Protein AF-A0A6C1QNK9-F1 (afdb_monomer_lite)

Secondary structure (DSSP, 8-state):
-----TTSS-EEEEEEEEEEEEEEETTEEEEEEEEEEEEEEEEESS-TT--EEEEPPEEEEEEEEEESSS---STT------SS---SEEEEEEEEEEEPPP---HHHHHHHHHTT--EEPPPTTTTS-EEEEEEEEEE--S-TTS--SEEEEEEEEEEEEPPEEGGGS-HHHHHH--HHHHS-S-----EEE--EEEEEEEEEEEEEE-TTS-EEEEE--EEEEEEPPPEETTTEE-TT--EEEEEEEEEEEEE-TT-TTTEEEEEEEEEEEEEESS--EEEEEEEEEEEEE-----

Structure (mmCIF, N/CA/C/O backbone):
data_AF-A0A6C1QNK9-F1
#
_entry.id   AF-A0A6C1QNK9-F1
#
loop_
_atom_site.group_PDB
_atom_site.id
_atom_site.type_symbol
_atom_site.label_atom_id
_atom_site.label_alt_id
_atom_site.label_comp_id
_atom_site.label_asym_id
_atom_site.label_entity_id
_atom_site.label_seq_id
_atom_site.pdbx_PDB_ins_code
_atom_site.Cartn_x
_atom_site.Cartn_y
_atom_site.Cartn_z
_atom_site.occupancy
_atom_site.B_iso_or_equiv
_atom_site.auth_seq_id
_atom_site.auth_comp_id
_atom_site.auth_asym_id
_atom_site.auth_atom_id
_atom_site.pdbx_PDB_model_num
ATOM 1 N N . ALA A 1 1 ? -3.794 22.437 7.181 1.00 40.53 1 ALA A N 1
ATOM 2 C CA . ALA A 1 1 ? -3.456 22.399 8.619 1.00 40.53 1 ALA A CA 1
ATOM 3 C C . ALA A 1 1 ? -3.264 20.937 8.993 1.00 40.53 1 ALA A C 1
ATOM 5 O O . ALA A 1 1 ? -4.068 20.135 8.534 1.00 40.53 1 ALA A O 1
ATOM 6 N N . ALA A 1 2 ? -2.197 20.581 9.716 1.00 41.84 2 ALA A N 1
ATOM 7 C CA . ALA A 1 2 ? -2.002 19.204 10.176 1.00 41.84 2 ALA A CA 1
ATOM 8 C C . ALA A 1 2 ? -3.175 18.795 11.080 1.00 41.84 2 ALA A C 1
ATOM 10 O O . ALA A 1 2 ? -3.663 19.620 11.854 1.00 41.84 2 ALA A O 1
ATOM 11 N N . ILE A 1 3 ? -3.653 17.562 10.935 1.00 48.12 3 ILE A N 1
ATOM 12 C CA . ILE A 1 3 ? -4.788 17.040 11.701 1.00 48.12 3 ILE A CA 1
ATOM 13 C C . ILE A 1 3 ? -4.234 16.530 13.033 1.00 48.12 3 ILE A C 1
ATOM 15 O O . ILE A 1 3 ? -3.448 15.586 13.009 1.00 48.12 3 ILE A O 1
ATOM 19 N N . PRO A 1 4 ? -4.570 17.139 14.180 1.00 47.31 4 PRO A N 1
ATOM 20 C CA . PRO A 1 4 ? -4.205 16.563 15.465 1.00 47.31 4 PRO A CA 1
ATOM 21 C C . PRO A 1 4 ? -4.959 15.240 15.639 1.00 47.31 4 PRO A C 1
ATOM 23 O O . PRO A 1 4 ? -6.160 15.171 15.369 1.00 47.31 4 PRO A O 1
ATOM 26 N N . ASP A 1 5 ? -4.259 14.184 16.050 1.00 53.62 5 ASP A N 1
ATOM 27 C CA . ASP A 1 5 ? -4.919 12.940 16.441 1.00 53.62 5 ASP A CA 1
ATOM 28 C C . ASP A 1 5 ? -5.741 13.130 17.734 1.00 53.62 5 ASP A C 1
ATOM 30 O O . ASP A 1 5 ? -5.680 14.173 18.393 1.00 53.62 5 ASP A O 1
ATOM 34 N N . SER A 1 6 ? -6.520 12.115 18.127 1.00 48.28 6 SER A N 1
ATOM 35 C CA . SER A 1 6 ? -7.307 12.130 19.375 1.00 48.28 6 SER A CA 1
ATOM 36 C C . SER A 1 6 ? -6.452 12.275 20.646 1.00 48.28 6 SER A C 1
ATOM 38 O O . SER A 1 6 ? -6.996 12.449 21.736 1.00 48.28 6 SER A O 1
ATOM 40 N N . LEU A 1 7 ? -5.124 12.231 20.505 1.00 51.28 7 LEU A N 1
ATOM 41 C CA . LEU A 1 7 ? -4.114 12.316 21.554 1.00 51.28 7 LEU A CA 1
ATOM 42 C C . LEU A 1 7 ? -3.344 13.651 21.514 1.00 51.28 7 LEU A C 1
ATOM 44 O O . LEU A 1 7 ? -2.432 13.855 22.314 1.00 51.28 7 LEU A O 1
ATOM 48 N N . GLY A 1 8 ? -3.729 14.579 20.629 1.00 52.97 8 GLY A N 1
ATOM 49 C CA . GLY A 1 8 ? -3.216 15.946 20.580 1.00 52.97 8 GLY A CA 1
ATOM 50 C C . GLY A 1 8 ? -1.880 16.125 19.853 1.00 52.97 8 GLY A C 1
ATOM 51 O O . GLY A 1 8 ? -1.207 17.127 20.100 1.00 52.97 8 GLY A O 1
ATOM 52 N N . GLY A 1 9 ? -1.472 15.206 18.967 1.00 66.06 9 GLY A N 1
ATOM 53 C CA . GLY A 1 9 ? -0.177 15.293 18.281 1.00 66.06 9 GLY A CA 1
ATOM 54 C C . GLY A 1 9 ? -0.091 14.656 16.890 1.00 66.06 9 GLY A C 1
ATOM 55 O O . GLY A 1 9 ? -1.074 14.179 16.327 1.00 66.06 9 GLY A O 1
ATOM 56 N N . THR A 1 10 ? 1.118 14.689 16.320 1.00 74.25 10 THR A N 1
ATOM 57 C CA . THR A 1 10 ? 1.516 13.952 15.112 1.00 74.25 10 THR A CA 1
ATOM 58 C C . THR A 1 10 ? 2.451 12.803 15.483 1.00 74.25 10 THR A C 1
ATOM 60 O O . THR A 1 10 ? 3.269 12.917 16.403 1.00 74.25 10 THR A O 1
ATOM 63 N N . LEU A 1 11 ? 2.339 11.688 14.758 1.00 77.81 11 LEU A N 1
ATOM 64 C CA . LEU A 1 11 ? 3.247 10.550 14.876 1.00 77.81 11 LEU A CA 1
ATOM 65 C C . LEU A 1 11 ? 4.343 10.675 13.823 1.00 77.81 11 LEU A C 1
ATOM 67 O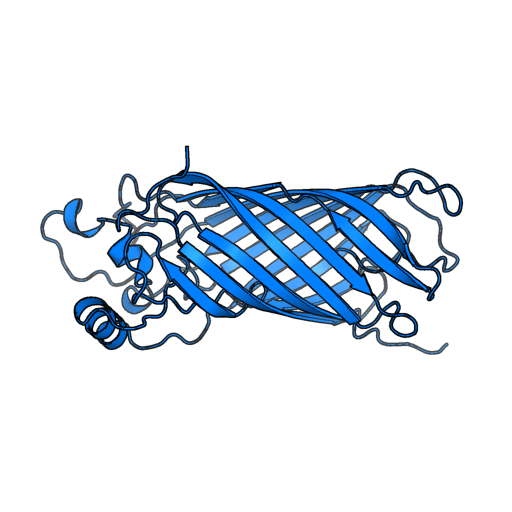 O . LEU A 1 11 ? 4.044 10.843 12.644 1.00 77.81 11 LEU A O 1
ATOM 71 N N . THR A 1 12 ? 5.603 10.573 14.232 1.00 85.19 12 THR A N 1
ATOM 72 C CA . THR A 1 12 ? 6.713 10.321 13.305 1.00 85.19 12 THR A CA 1
ATOM 73 C C . THR A 1 12 ? 7.139 8.876 13.457 1.00 85.19 12 THR A C 1
ATOM 75 O O . THR A 1 12 ? 7.367 8.440 14.580 1.00 85.19 12 THR A O 1
ATOM 78 N N . ALA A 1 13 ? 7.246 8.138 12.361 1.00 85.00 13 ALA A N 1
ATOM 79 C CA . ALA A 1 13 ? 7.510 6.709 12.358 1.00 85.00 13 ALA A CA 1
ATOM 80 C C . ALA A 1 13 ? 8.589 6.340 11.336 1.00 85.00 13 ALA A C 1
ATOM 82 O O . ALA A 1 13 ? 8.686 6.949 10.273 1.00 85.00 13 ALA A O 1
ATOM 83 N N . ALA A 1 14 ? 9.385 5.321 11.651 1.00 87.69 14 ALA A N 1
ATOM 84 C CA . ALA A 1 14 ? 10.264 4.644 10.712 1.00 87.69 14 ALA A CA 1
ATOM 85 C C . ALA A 1 14 ? 9.782 3.206 10.524 1.00 87.69 14 ALA A C 1
ATOM 87 O O . ALA A 1 14 ? 9.558 2.495 11.509 1.00 87.69 14 ALA A O 1
ATOM 88 N N . ALA A 1 15 ? 9.647 2.778 9.276 1.00 87.50 15 ALA A N 1
ATOM 89 C CA . ALA A 1 15 ? 9.092 1.489 8.920 1.00 87.50 15 ALA A CA 1
ATOM 90 C C . ALA A 1 15 ? 9.999 0.704 7.968 1.00 87.50 15 ALA A C 1
ATOM 92 O O . ALA A 1 15 ? 10.729 1.282 7.160 1.00 87.50 15 ALA A O 1
ATOM 93 N N . ILE A 1 16 ? 9.966 -0.619 8.097 1.00 89.75 16 ILE A N 1
ATOM 94 C CA . ILE A 1 16 ? 10.791 -1.559 7.343 1.00 89.75 16 ILE A CA 1
ATOM 95 C C . ILE A 1 16 ? 9.887 -2.583 6.675 1.00 89.75 16 ILE A C 1
ATOM 97 O O . ILE A 1 16 ? 9.154 -3.303 7.354 1.00 89.75 16 ILE A O 1
ATOM 101 N N . GLY A 1 17 ? 9.990 -2.687 5.354 1.00 89.56 17 GLY A N 1
ATOM 102 C CA . GLY A 1 17 ? 9.197 -3.616 4.563 1.00 89.56 17 GLY A CA 1
ATOM 103 C C . GLY A 1 17 ? 10.016 -4.492 3.627 1.00 89.56 17 GLY A C 1
ATOM 104 O O . GLY A 1 17 ? 11.215 -4.296 3.417 1.00 89.56 17 GLY A O 1
ATOM 105 N N . ALA A 1 18 ? 9.339 -5.465 3.033 1.00 90.00 18 ALA A N 1
ATOM 106 C CA . ALA A 1 18 ? 9.919 -6.309 2.003 1.00 90.00 18 ALA A CA 1
ATOM 107 C C . ALA A 1 18 ? 8.873 -6.729 0.973 1.00 90.00 18 ALA A C 1
ATOM 109 O O . ALA A 1 18 ? 7.684 -6.835 1.277 1.00 90.00 18 ALA A O 1
ATOM 110 N N . GLN A 1 19 ? 9.333 -7.014 -0.237 1.00 88.19 19 GLN A N 1
ATOM 111 C CA . GLN A 1 19 ? 8.526 -7.564 -1.311 1.00 88.19 19 GLN A CA 1
ATOM 112 C C . GLN A 1 19 ? 9.311 -8.660 -2.032 1.00 88.19 19 GLN A C 1
ATOM 114 O O . GLN A 1 19 ? 10.497 -8.505 -2.316 1.00 88.19 19 GLN A O 1
ATOM 119 N N . ALA A 1 20 ? 8.640 -9.766 -2.337 1.00 87.00 20 ALA A N 1
ATOM 120 C CA . ALA A 1 20 ? 9.199 -10.890 -3.074 1.00 87.00 20 ALA A CA 1
ATOM 121 C C . ALA A 1 20 ? 8.273 -11.274 -4.225 1.00 87.00 20 ALA A C 1
ATOM 123 O O . ALA A 1 20 ? 7.054 -11.354 -4.054 1.00 87.00 20 ALA A O 1
ATOM 124 N N . LEU A 1 21 ? 8.857 -11.486 -5.401 1.00 81.94 21 LEU A N 1
ATOM 125 C CA . LEU A 1 21 ? 8.136 -11.554 -6.666 1.00 81.94 21 LEU A CA 1
ATOM 126 C C . LEU A 1 21 ? 8.662 -12.693 -7.518 1.00 81.94 21 LEU A C 1
ATOM 128 O O . LEU A 1 21 ? 9.850 -13.005 -7.488 1.00 81.94 21 LEU A O 1
ATOM 132 N N . PHE A 1 22 ? 7.768 -13.308 -8.278 1.00 82.81 22 PHE A N 1
ATOM 133 C CA . PHE A 1 22 ? 8.072 -14.452 -9.118 1.00 82.81 22 PHE A CA 1
ATOM 134 C C . PHE A 1 22 ? 7.251 -14.393 -10.408 1.00 82.81 22 PHE A C 1
ATOM 136 O O . PHE A 1 22 ? 6.022 -14.380 -10.347 1.00 82.81 22 PHE A O 1
ATOM 143 N N . ALA A 1 23 ? 7.895 -14.403 -11.581 1.00 80.31 23 ALA A N 1
ATOM 144 C CA . ALA A 1 23 ? 7.190 -14.601 -12.855 1.00 80.31 23 ALA A CA 1
ATOM 145 C C . ALA A 1 23 ? 7.260 -16.060 -13.301 1.00 80.31 23 ALA A C 1
ATOM 147 O O . ALA A 1 23 ? 8.286 -16.483 -13.845 1.00 80.31 23 ALA A O 1
ATOM 148 N N . PRO A 1 24 ? 6.163 -16.823 -13.166 1.00 75.38 24 PRO A N 1
ATOM 149 C CA . PRO A 1 24 ? 6.092 -18.173 -13.714 1.00 75.38 24 PRO A CA 1
ATOM 150 C C . PRO A 1 24 ? 5.993 -18.191 -15.246 1.00 75.38 24 PRO A C 1
ATOM 152 O O . PRO A 1 24 ? 6.338 -19.192 -15.873 1.00 75.38 24 PRO A O 1
ATOM 155 N N . ALA A 1 25 ? 5.480 -17.119 -15.857 1.00 76.31 25 ALA A N 1
ATOM 156 C CA . ALA A 1 25 ? 5.199 -17.054 -17.287 1.00 76.31 25 ALA A CA 1
ATOM 157 C C . ALA A 1 25 ? 5.230 -15.607 -17.810 1.00 76.31 25 ALA A C 1
ATOM 159 O O . ALA A 1 25 ? 5.049 -14.666 -17.033 1.00 76.31 25 ALA A O 1
ATOM 160 N N . PRO A 1 26 ? 5.404 -15.401 -19.130 1.00 75.38 26 PRO A N 1
ATOM 161 C CA . PRO A 1 26 ? 5.320 -14.075 -19.729 1.00 75.38 26 PRO A CA 1
ATOM 162 C C . PRO A 1 26 ? 3.990 -13.368 -19.419 1.00 75.38 26 PRO A C 1
ATOM 164 O O . PRO A 1 26 ? 2.898 -13.895 -19.663 1.00 75.38 26 PRO A O 1
ATOM 167 N N . GLY A 1 27 ? 4.096 -12.156 -18.879 1.00 74.75 27 GLY A N 1
ATOM 168 C CA . GLY A 1 27 ? 2.964 -11.313 -18.500 1.00 74.75 27 GLY A CA 1
ATOM 169 C C . GLY A 1 27 ? 2.240 -11.759 -17.227 1.00 74.75 27 GLY A C 1
ATOM 170 O O . GLY A 1 27 ? 1.159 -11.241 -16.963 1.00 74.75 27 GLY A O 1
ATOM 171 N N . TRP A 1 28 ? 2.758 -12.741 -16.483 1.00 81.12 28 TRP A N 1
ATOM 172 C CA . TRP A 1 28 ? 2.209 -13.180 -15.199 1.00 81.12 28 TRP A CA 1
ATOM 173 C C . TRP A 1 28 ? 3.251 -13.052 -14.095 1.00 81.12 28 TRP A C 1
ATOM 175 O O . TRP A 1 28 ? 4.408 -13.433 -14.276 1.00 81.12 28 TRP A O 1
ATOM 185 N N . THR A 1 29 ? 2.786 -12.603 -12.936 1.00 82.75 29 THR A N 1
ATOM 186 C CA . THR A 1 29 ? 3.581 -12.378 -11.731 1.00 82.75 29 THR A CA 1
ATOM 187 C C . THR A 1 29 ? 2.801 -12.868 -10.524 1.00 82.75 29 THR A C 1
ATOM 189 O O . THR A 1 29 ? 1.605 -12.618 -10.417 1.00 82.75 29 THR A O 1
ATOM 192 N N . VAL A 1 30 ? 3.477 -13.522 -9.592 1.00 87.31 30 VAL A N 1
ATOM 193 C CA . VAL A 1 30 ? 2.973 -13.812 -8.250 1.00 87.31 30 VAL A CA 1
ATOM 194 C C . VAL A 1 30 ? 3.865 -13.079 -7.262 1.00 87.31 30 VAL A C 1
ATOM 196 O O . VAL A 1 30 ? 5.082 -13.044 -7.443 1.00 87.31 30 VAL A O 1
ATOM 199 N N . GLY A 1 31 ? 3.275 -12.468 -6.242 1.00 87.38 31 GLY A N 1
ATOM 200 C CA . GLY A 1 31 ? 4.018 -11.653 -5.296 1.00 87.38 31 GLY A CA 1
ATOM 201 C C . GLY A 1 31 ? 3.492 -11.734 -3.877 1.00 87.38 31 GLY A C 1
ATOM 202 O O . GLY A 1 31 ? 2.299 -11.929 -3.650 1.00 87.38 31 GLY A O 1
ATOM 203 N N . VAL A 1 32 ? 4.408 -11.535 -2.937 1.00 90.44 32 VAL A N 1
ATOM 204 C CA . VAL A 1 32 ? 4.127 -11.255 -1.531 1.00 90.44 32 VAL A CA 1
ATOM 205 C C . VAL A 1 32 ? 4.734 -9.894 -1.213 1.00 90.44 32 VAL A C 1
ATOM 207 O O . VAL A 1 32 ? 5.902 -9.651 -1.508 1.00 90.44 32 VAL A O 1
ATOM 210 N N . SER A 1 33 ? 3.943 -8.994 -0.643 1.00 88.62 33 SER A N 1
ATOM 211 C CA . SER A 1 33 ? 4.347 -7.645 -0.262 1.00 88.62 33 SER A CA 1
ATOM 212 C C . SER A 1 33 ? 3.993 -7.388 1.192 1.00 88.62 33 SER A C 1
ATOM 214 O O . SER A 1 33 ? 2.854 -7.565 1.612 1.00 88.62 33 SER A O 1
ATOM 216 N N . TRP A 1 34 ? 4.975 -6.935 1.955 1.00 88.12 34 TRP A N 1
ATOM 217 C CA . TRP A 1 34 ? 4.821 -6.491 3.328 1.00 88.12 34 TRP A CA 1
ATOM 218 C C . TRP A 1 34 ? 5.459 -5.112 3.458 1.00 88.12 34 TRP A C 1
ATOM 220 O O . TRP A 1 34 ? 6.544 -4.951 4.011 1.00 88.12 34 TRP A O 1
ATOM 230 N N . MET A 1 35 ? 4.814 -4.111 2.856 1.00 82.62 35 MET A N 1
ATOM 231 C CA . MET A 1 35 ? 5.274 -2.722 2.826 1.00 82.62 35 MET A CA 1
ATOM 232 C C . MET A 1 35 ? 4.157 -1.792 3.324 1.00 82.62 35 MET A C 1
ATOM 234 O O . MET A 1 35 ? 3.038 -1.877 2.820 1.00 82.62 35 MET A O 1
ATOM 238 N N . PRO A 1 36 ? 4.421 -0.911 4.305 1.00 72.00 36 PRO A N 1
ATOM 239 C CA . PRO A 1 36 ? 5.712 -0.643 4.944 1.00 72.00 36 PRO A CA 1
ATOM 240 C C . PRO A 1 36 ? 6.134 -1.675 6.013 1.00 72.00 36 PRO A C 1
ATOM 242 O O . PRO A 1 36 ? 7.125 -1.450 6.690 1.00 72.00 36 PRO A O 1
ATOM 245 N N . GLY A 1 37 ? 5.435 -2.809 6.133 1.00 83.38 37 GLY A N 1
ATOM 246 C CA . GLY A 1 37 ? 5.873 -3.974 6.907 1.00 83.38 37 GLY A CA 1
ATOM 247 C C . GLY A 1 37 ? 5.743 -3.792 8.414 1.00 83.38 37 GLY A C 1
ATOM 248 O O . GLY A 1 37 ? 4.666 -4.010 8.971 1.00 83.38 37 GLY A O 1
ATOM 249 N N . VAL A 1 38 ? 6.833 -3.383 9.061 1.00 86.00 38 VAL A N 1
ATOM 250 C CA . VAL A 1 38 ? 6.923 -3.137 10.507 1.00 86.00 38 VAL A CA 1
ATOM 251 C C . VAL A 1 38 ? 7.300 -1.688 10.770 1.00 86.00 38 VAL A C 1
ATOM 253 O O . VAL A 1 38 ? 8.343 -1.239 10.304 1.00 86.00 38 VAL A O 1
ATOM 256 N N . THR A 1 39 ? 6.538 -0.980 11.597 1.00 84.12 39 THR A N 1
ATOM 257 C CA . THR A 1 39 ? 6.968 0.300 12.175 1.00 84.12 39 THR A CA 1
ATOM 258 C C . THR A 1 39 ? 7.896 0.017 13.352 1.00 84.12 39 THR A C 1
ATOM 260 O O . THR A 1 39 ? 7.444 -0.428 14.404 1.00 84.12 39 THR A O 1
ATOM 263 N N . ALA A 1 40 ? 9.198 0.234 13.166 1.00 77.81 40 ALA A N 1
ATOM 264 C CA . ALA A 1 40 ? 10.243 -0.144 14.118 1.00 77.81 40 ALA A CA 1
ATOM 265 C C . ALA A 1 40 ? 10.571 0.957 15.139 1.00 77.81 40 ALA A C 1
ATOM 267 O O . ALA A 1 40 ? 10.988 0.662 16.257 1.00 77.81 40 ALA A O 1
ATOM 268 N N . LEU A 1 41 ? 10.399 2.225 14.764 1.00 82.00 41 LEU A N 1
ATOM 269 C CA . LEU A 1 41 ? 10.654 3.380 15.624 1.00 82.00 41 LEU A CA 1
ATOM 270 C C . LEU A 1 41 ? 9.535 4.389 15.443 1.00 82.00 41 LEU A C 1
ATOM 272 O O . LEU A 1 41 ? 9.095 4.609 14.319 1.00 82.00 41 LEU A O 1
ATOM 276 N N . SER A 1 42 ? 9.115 5.048 16.518 1.00 81.75 42 SER A N 1
ATOM 277 C CA . SER A 1 42 ? 8.219 6.190 16.386 1.00 81.75 42 SER A CA 1
ATOM 278 C C . SER A 1 42 ? 8.287 7.151 17.562 1.00 81.75 42 SER A C 1
ATOM 280 O O . SER A 1 42 ? 8.812 6.807 18.617 1.00 81.75 42 SER A O 1
ATOM 282 N N . THR A 1 43 ? 7.770 8.360 17.387 1.00 81.50 43 THR A N 1
ATOM 283 C CA . THR A 1 43 ? 7.661 9.384 18.428 1.00 81.50 43 THR A CA 1
ATOM 284 C C . THR A 1 43 ? 6.367 10.173 18.256 1.00 81.50 43 THR A C 1
ATOM 286 O O . THR A 1 43 ? 5.954 10.468 17.134 1.00 81.50 43 THR A O 1
ATOM 289 N N . PHE A 1 44 ? 5.730 10.531 19.373 1.00 76.19 44 PHE A N 1
ATOM 290 C CA . PHE A 1 44 ? 4.566 11.415 19.380 1.00 76.19 44 PHE A CA 1
ATOM 291 C C . PHE A 1 44 ? 4.998 12.842 19.699 1.00 76.19 44 PHE A C 1
ATOM 293 O O . PHE A 1 44 ? 5.780 13.067 20.622 1.00 76.19 44 PHE A O 1
ATOM 300 N N . SER A 1 45 ? 4.459 13.822 18.972 1.00 77.62 45 SER A N 1
ATOM 301 C CA . SER A 1 45 ? 4.760 15.235 19.238 1.00 77.62 45 SER A CA 1
ATOM 302 C C . SER A 1 45 ? 4.222 15.717 20.590 1.00 77.62 45 SER A C 1
ATOM 304 O O . SER A 1 45 ? 4.791 16.632 21.177 1.00 77.62 45 SER A O 1
ATOM 306 N N . ALA A 1 46 ? 3.129 15.117 21.073 1.00 74.19 46 ALA A N 1
ATOM 307 C CA . ALA A 1 46 ? 2.500 15.460 22.348 1.00 74.19 46 ALA A CA 1
ATOM 308 C C . ALA A 1 46 ? 3.183 14.797 23.561 1.00 74.19 46 ALA A C 1
ATOM 310 O O . ALA A 1 46 ? 3.118 15.335 24.663 1.00 74.19 46 ALA A O 1
ATOM 311 N N . ASP A 1 47 ? 3.856 13.655 23.363 1.00 73.25 47 ASP A N 1
ATOM 312 C CA . ASP A 1 47 ? 4.599 12.938 24.405 1.00 73.25 47 ASP A CA 1
ATOM 313 C C . ASP A 1 47 ? 5.808 12.199 23.809 1.00 73.25 47 ASP A C 1
ATOM 315 O O . ASP A 1 47 ? 5.693 11.148 23.170 1.00 73.25 47 ASP A O 1
ATOM 319 N N . ALA A 1 48 ? 6.998 12.740 24.071 1.00 73.31 48 ALA A N 1
ATOM 320 C CA . ALA A 1 48 ? 8.256 12.214 23.560 1.00 73.31 48 ALA A CA 1
ATOM 321 C C . ALA A 1 48 ? 8.706 10.897 24.217 1.00 73.31 48 ALA A C 1
ATOM 323 O O . ALA A 1 48 ? 9.671 10.304 23.730 1.00 73.31 48 ALA A O 1
ATOM 324 N N . ASN A 1 49 ? 8.048 10.411 25.274 1.00 73.06 49 ASN A N 1
ATOM 325 C CA . ASN A 1 49 ? 8.323 9.099 25.877 1.00 73.06 49 ASN A CA 1
ATOM 326 C C . ASN A 1 49 ? 7.446 7.992 25.288 1.00 73.06 49 ASN A C 1
ATOM 328 O O . ASN A 1 49 ? 7.815 6.817 25.328 1.00 73.06 49 ASN A O 1
ATOM 332 N N . ARG A 1 50 ? 6.320 8.361 24.677 1.00 71.50 50 ARG A N 1
ATOM 333 C CA . ARG A 1 50 ? 5.400 7.408 24.066 1.00 71.50 50 ARG A CA 1
ATOM 334 C C . ARG A 1 50 ? 5.953 6.879 22.743 1.00 71.50 50 ARG A C 1
ATOM 336 O O . ARG A 1 50 ? 6.526 7.613 21.933 1.00 71.50 50 ARG A O 1
ATOM 343 N N . ARG A 1 51 ? 5.786 5.576 22.523 1.00 73.81 51 ARG A N 1
ATOM 344 C CA . ARG A 1 51 ? 6.235 4.858 21.322 1.00 73.81 51 ARG A CA 1
ATOM 345 C C . ARG A 1 51 ? 5.098 3.987 20.799 1.00 73.81 51 ARG A C 1
ATOM 347 O O . ARG A 1 51 ? 4.461 3.287 21.581 1.00 73.81 51 ARG A O 1
ATOM 354 N N . ALA A 1 52 ? 4.893 4.027 19.489 1.00 72.38 52 ALA A N 1
ATOM 355 C CA . ALA A 1 52 ? 4.051 3.114 18.727 1.00 72.38 52 ALA A CA 1
ATOM 356 C C . ALA A 1 52 ? 4.926 2.216 17.833 1.00 72.38 52 ALA A C 1
ATOM 358 O O . ALA A 1 52 ? 5.669 2.701 16.980 1.00 72.38 52 ALA A O 1
ATOM 359 N N . ILE A 1 53 ? 4.846 0.910 18.023 1.00 74.56 53 ILE A N 1
ATOM 360 C CA . ILE A 1 53 ? 5.344 -0.084 17.058 1.00 74.56 53 ILE A CA 1
ATOM 361 C C . ILE A 1 53 ? 4.133 -0.519 16.224 1.00 74.56 53 ILE A C 1
ATOM 363 O O . ILE A 1 53 ? 3.011 -0.344 16.674 1.00 74.56 53 ILE A O 1
ATOM 367 N N . GLY A 1 54 ? 4.282 -1.033 15.012 1.00 74.00 54 GLY A N 1
ATOM 368 C CA . GLY A 1 54 ? 3.111 -1.387 14.200 1.00 74.00 54 GLY A CA 1
ATOM 369 C C . GLY A 1 54 ? 3.415 -2.464 13.183 1.00 74.00 54 GLY A C 1
ATOM 370 O O . GLY A 1 54 ? 4.566 -2.617 12.778 1.00 74.00 54 GLY A O 1
ATOM 371 N N . PHE A 1 55 ? 2.384 -3.188 12.757 1.00 80.56 55 PHE A N 1
ATOM 372 C CA . PHE A 1 55 ? 2.466 -4.104 11.624 1.00 80.56 55 PHE A CA 1
ATOM 373 C C . PHE A 1 55 ? 1.437 -3.699 10.569 1.00 80.56 55 PHE A C 1
ATOM 375 O O . PHE A 1 55 ? 0.293 -3.380 10.885 1.00 80.56 55 PHE A O 1
ATOM 382 N N . SER A 1 56 ? 1.855 -3.689 9.308 1.00 80.56 56 SER A N 1
ATOM 383 C CA . SER A 1 56 ? 0.977 -3.505 8.147 1.00 80.56 56 SER A CA 1
ATOM 384 C C . SER A 1 56 ? 0.573 -4.861 7.585 1.00 80.56 56 SER A C 1
ATOM 386 O O . SER A 1 56 ? 1.400 -5.758 7.676 1.00 80.56 56 SER A O 1
ATOM 388 N N . PRO A 1 57 ? -0.604 -5.034 6.956 1.00 83.25 57 PRO A N 1
ATOM 389 C CA . PRO A 1 57 ? -1.020 -6.329 6.416 1.00 83.25 57 PRO A CA 1
ATOM 390 C C . PRO A 1 57 ? -0.001 -6.896 5.418 1.00 83.25 57 PRO A C 1
ATOM 392 O O . PRO A 1 57 ? 0.654 -6.140 4.692 1.00 83.25 57 PRO A O 1
ATOM 395 N N . VAL A 1 58 ? 0.106 -8.226 5.352 1.00 89.62 58 VAL A N 1
ATOM 396 C CA . VAL A 1 58 ? 0.830 -8.894 4.263 1.00 89.62 58 VAL A CA 1
ATOM 397 C C . VAL A 1 58 ? -0.123 -9.035 3.085 1.00 89.62 58 VAL A C 1
ATOM 399 O O . VAL A 1 58 ? -1.199 -9.610 3.217 1.00 89.62 58 VAL A O 1
ATOM 402 N N . TYR A 1 59 ? 0.277 -8.547 1.919 1.00 90.81 59 TYR A N 1
ATOM 403 C CA . TYR A 1 59 ? -0.473 -8.700 0.682 1.00 90.81 59 TYR A CA 1
ATOM 404 C C . TYR A 1 59 ? 0.122 -9.821 -0.155 1.00 90.81 59 TYR A C 1
ATOM 406 O O . TYR A 1 59 ? 1.317 -9.829 -0.439 1.00 90.81 59 TYR A O 1
ATOM 414 N N . VAL A 1 60 ? -0.716 -10.749 -0.593 1.00 92.69 60 VAL A N 1
ATOM 415 C CA . VAL A 1 60 ? -0.360 -11.783 -1.565 1.00 92.69 60 VAL A CA 1
ATOM 416 C C . VAL A 1 60 ? -1.181 -11.543 -2.817 1.00 92.69 60 VAL A C 1
ATOM 418 O O . VAL A 1 60 ? -2.378 -11.285 -2.724 1.00 92.69 60 VAL A O 1
ATOM 421 N N . GLY A 1 61 ? -0.569 -11.615 -3.994 1.00 91.12 61 GLY A N 1
ATOM 422 C CA . GLY A 1 61 ? -1.302 -11.334 -5.220 1.00 91.12 61 GLY A CA 1
ATOM 423 C C . GLY A 1 61 ? -0.759 -12.005 -6.465 1.00 91.12 61 GLY A C 1
ATOM 424 O O . GLY A 1 61 ? 0.402 -12.411 -6.536 1.00 91.12 61 GLY A O 1
ATOM 425 N N . VAL A 1 62 ? -1.637 -12.093 -7.460 1.00 90.81 62 VAL A N 1
ATOM 426 C CA . VAL A 1 62 ? -1.323 -12.536 -8.819 1.00 90.81 62 VAL A CA 1
ATOM 427 C C . VAL A 1 62 ? -1.609 -11.381 -9.762 1.00 90.81 62 VAL A C 1
ATOM 429 O O . VAL A 1 62 ? -2.736 -10.896 -9.821 1.00 90.81 62 VAL A O 1
ATOM 432 N N . VAL A 1 63 ? -0.595 -10.949 -10.505 1.00 87.50 63 VAL A N 1
ATOM 433 C CA . VAL A 1 63 ? -0.650 -9.820 -11.433 1.00 87.50 63 VAL A CA 1
ATOM 434 C C . VAL A 1 63 ? -0.577 -10.330 -12.868 1.00 87.50 63 VAL A C 1
ATOM 436 O O . VAL A 1 63 ? 0.262 -11.168 -13.209 1.00 87.50 63 VAL A O 1
ATOM 439 N N . ARG A 1 64 ? -1.441 -9.782 -13.719 1.00 86.62 64 ARG A N 1
ATOM 440 C CA . ARG A 1 64 ? -1.479 -9.993 -15.162 1.00 86.62 64 ARG A CA 1
ATOM 441 C C . ARG A 1 64 ? -1.217 -8.676 -15.879 1.00 86.62 64 ARG A C 1
ATOM 443 O O . ARG A 1 64 ? -1.911 -7.684 -15.664 1.00 86.62 64 ARG A O 1
ATOM 450 N N . GLN A 1 65 ? -0.249 -8.685 -16.784 1.00 83.25 65 GLN A N 1
ATOM 451 C CA . GLN A 1 65 ? -0.094 -7.629 -17.773 1.00 83.25 65 GLN A CA 1
ATOM 452 C C . GLN A 1 65 ? -1.209 -7.706 -18.819 1.00 83.25 65 GLN A C 1
ATOM 454 O O . GLN A 1 65 ? -1.449 -8.770 -19.395 1.00 83.25 65 GLN A O 1
ATOM 459 N N . ILE A 1 66 ? -1.862 -6.573 -19.077 1.00 83.88 66 ILE A N 1
ATOM 460 C CA . ILE A 1 66 ? -2.912 -6.447 -20.096 1.00 83.88 66 ILE A CA 1
ATOM 461 C C . ILE A 1 66 ? -2.316 -5.888 -21.388 1.00 83.88 66 ILE A C 1
ATOM 463 O O . ILE A 1 66 ? -2.513 -6.457 -22.459 1.00 83.88 66 ILE A O 1
ATOM 467 N N . THR A 1 67 ? -1.556 -4.794 -21.290 1.00 78.50 67 THR A N 1
ATOM 468 C CA . THR A 1 67 ? -0.887 -4.157 -22.433 1.00 78.50 67 THR A CA 1
ATOM 469 C C . THR A 1 67 ? 0.578 -3.848 -22.128 1.00 78.50 67 THR A C 1
ATOM 471 O O . THR A 1 67 ? 0.962 -3.649 -20.972 1.00 78.50 67 THR A O 1
ATOM 474 N N . GLY A 1 68 ? 1.403 -3.811 -23.177 1.00 67.12 68 GLY A N 1
ATOM 475 C CA . GLY A 1 68 ? 2.841 -3.541 -23.101 1.00 67.12 68 GLY A CA 1
ATOM 476 C C . GLY A 1 68 ? 3.715 -4.737 -23.495 1.00 67.12 68 GLY A C 1
ATOM 477 O O . GLY A 1 68 ? 3.263 -5.876 -23.497 1.00 67.12 68 GLY A O 1
ATOM 478 N N . GLY A 1 69 ? 4.964 -4.463 -23.889 1.00 53.34 69 GLY A N 1
ATOM 479 C CA . GLY A 1 69 ? 5.897 -5.463 -24.435 1.00 53.34 69 GLY A CA 1
ATOM 480 C C . GLY A 1 69 ? 6.891 -6.067 -23.438 1.00 53.34 69 GLY A C 1
ATOM 481 O O . GLY A 1 69 ? 7.750 -6.847 -23.837 1.00 53.34 69 GLY A O 1
ATOM 482 N N . MET A 1 70 ? 6.818 -5.705 -22.156 1.00 51.09 70 MET A N 1
ATOM 483 C CA . MET A 1 70 ? 7.716 -6.206 -21.110 1.00 51.09 70 MET A CA 1
ATOM 484 C C . MET A 1 70 ? 6.917 -6.615 -19.885 1.00 51.09 70 MET A C 1
ATOM 486 O O . MET A 1 70 ? 6.080 -5.834 -19.445 1.00 51.09 70 MET A O 1
ATOM 490 N N . ASN A 1 71 ? 7.204 -7.809 -19.354 1.00 42.09 71 ASN A N 1
ATOM 491 C CA . ASN A 1 71 ? 6.584 -8.339 -18.144 1.00 42.09 71 ASN A CA 1
ATOM 492 C C . ASN A 1 71 ? 6.862 -7.367 -16.982 1.00 42.09 71 ASN A C 1
ATOM 494 O O . ASN A 1 71 ? 8.023 -7.238 -16.588 1.00 42.09 71 ASN A O 1
ATOM 498 N N . PRO A 1 72 ? 5.849 -6.665 -16.450 1.00 41.19 72 PRO A N 1
ATOM 499 C CA . PRO A 1 72 ? 5.988 -5.802 -15.300 1.00 41.19 72 PRO A CA 1
ATOM 500 C C . PRO A 1 72 ? 5.940 -6.731 -14.099 1.00 41.19 72 PRO A C 1
ATOM 502 O O . PRO A 1 72 ? 4.932 -6.848 -13.397 1.00 41.19 72 PRO A O 1
ATOM 505 N N . LEU A 1 73 ? 7.026 -7.464 -13.880 1.00 39.47 73 LEU A N 1
ATOM 506 C CA . LEU A 1 73 ? 7.325 -7.876 -12.527 1.00 39.47 73 LEU A CA 1
ATOM 507 C C . LEU A 1 73 ? 7.645 -6.602 -11.769 1.00 39.47 73 LEU A C 1
ATOM 509 O O . LEU A 1 73 ? 8.779 -6.154 -11.672 1.00 39.47 73 LEU A O 1
ATOM 513 N N . VAL A 1 74 ? 6.538 -6.059 -11.283 1.00 41.09 74 VAL A N 1
ATOM 514 C CA . VAL A 1 74 ? 6.415 -5.038 -10.279 1.00 41.09 74 VAL A CA 1
ATOM 515 C C . VAL A 1 74 ? 6.678 -3.642 -10.756 1.00 41.09 74 VAL A C 1
ATOM 517 O O . VAL A 1 74 ? 7.494 -3.366 -11.627 1.00 41.09 74 VAL A O 1
ATOM 520 N N . THR A 1 75 ? 5.852 -2.778 -10.192 1.00 42.41 75 THR A N 1
ATOM 521 C CA . THR A 1 75 ? 6.131 -1.385 -9.946 1.00 42.41 75 THR A CA 1
ATOM 522 C C . THR A 1 75 ? 7.635 -1.173 -9.742 1.00 42.41 75 THR A C 1
ATOM 524 O O . THR A 1 75 ? 8.093 -1.094 -8.614 1.00 42.41 75 THR A O 1
ATOM 527 N N . ASP A 1 76 ? 8.381 -0.966 -10.834 1.00 46.22 76 ASP A N 1
ATOM 528 C CA . ASP A 1 76 ? 9.352 0.122 -10.970 1.00 46.22 76 ASP A CA 1
ATOM 529 C C . ASP A 1 76 ? 10.832 -0.200 -11.231 1.00 46.22 76 ASP A C 1
ATOM 531 O O . ASP A 1 76 ? 11.640 0.731 -11.289 1.00 46.22 76 ASP A O 1
ATOM 535 N N . SER A 1 77 ? 11.216 -1.445 -11.499 1.00 39.09 77 SER A N 1
ATOM 536 C CA . SER A 1 77 ? 12.626 -1.764 -11.768 1.00 39.09 77 SER A CA 1
ATOM 537 C C . SER A 1 77 ? 12.950 -1.919 -13.262 1.00 39.09 77 SER A C 1
ATOM 539 O O . SER A 1 77 ? 12.446 -2.797 -13.953 1.00 39.09 77 SER A O 1
ATOM 541 N N . ALA A 1 78 ? 13.831 -1.028 -13.730 1.00 37.81 78 ALA A N 1
ATOM 542 C CA . ALA A 1 78 ? 14.639 -1.056 -14.953 1.00 37.81 78 ALA A CA 1
ATOM 543 C C . ALA A 1 78 ? 13.981 -1.600 -16.242 1.00 37.81 78 ALA A C 1
ATOM 545 O O . ALA A 1 78 ? 13.976 -2.798 -16.529 1.00 37.81 78 ALA A O 1
ATOM 546 N N . VAL A 1 79 ? 13.591 -0.665 -17.117 1.00 39.38 79 VAL A N 1
ATOM 547 C CA . VAL A 1 79 ? 13.409 -0.887 -18.559 1.00 39.38 79 VAL A CA 1
ATOM 548 C C . VAL A 1 79 ? 14.633 -1.627 -19.105 1.00 39.38 79 VAL A C 1
ATOM 550 O O . VAL A 1 79 ? 15.696 -1.036 -19.298 1.00 39.38 79 VAL A O 1
ATOM 553 N N . SER A 1 80 ? 14.513 -2.927 -19.364 1.00 34.69 80 SER A N 1
ATOM 554 C CA . SER A 1 80 ? 15.539 -3.622 -20.127 1.00 34.69 80 SER A CA 1
ATOM 555 C C . SER A 1 80 ? 15.225 -3.509 -21.617 1.00 34.69 80 SER A C 1
ATOM 557 O O . SER A 1 80 ? 14.151 -3.940 -22.029 1.00 34.69 80 SER A O 1
ATOM 559 N N . PRO A 1 81 ? 16.164 -3.062 -22.468 1.00 36.88 81 PRO A N 1
ATOM 560 C CA . PRO A 1 81 ? 16.025 -3.174 -23.913 1.00 36.88 81 PRO A CA 1
ATOM 561 C C . PRO A 1 81 ? 16.233 -4.643 -24.299 1.00 36.88 81 PRO A C 1
ATOM 563 O O . PRO A 1 81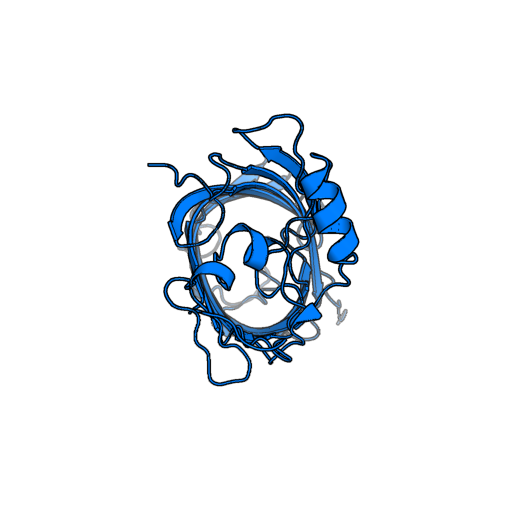 ? 17.337 -5.083 -24.598 1.00 36.88 81 PRO A O 1
ATOM 566 N N . GLY A 1 82 ? 15.182 -5.447 -24.185 1.00 34.59 82 GLY A N 1
ATOM 567 C CA . GLY A 1 82 ? 15.171 -6.843 -24.602 1.00 34.59 82 GLY A CA 1
ATOM 568 C C . GLY A 1 82 ? 14.164 -7.040 -25.721 1.00 34.59 82 GLY A C 1
ATOM 569 O O . GLY A 1 82 ? 13.051 -7.443 -25.430 1.00 34.59 82 GLY A O 1
ATOM 570 N N . GLY A 1 83 ? 14.546 -6.716 -26.962 1.00 38.19 83 GLY A N 1
ATOM 571 C CA . GLY A 1 83 ? 14.006 -7.258 -28.226 1.00 38.19 83 GLY A CA 1
ATOM 572 C C . GLY A 1 83 ? 12.490 -7.282 -28.500 1.00 38.19 83 GLY A C 1
ATOM 573 O O . GLY A 1 83 ? 12.101 -7.820 -29.530 1.00 38.19 83 GLY A O 1
ATOM 574 N N . GLY A 1 84 ? 11.637 -6.748 -27.626 1.00 43.09 84 GLY A N 1
ATOM 575 C CA . GLY A 1 84 ? 10.182 -6.706 -27.785 1.00 43.09 84 GLY A CA 1
ATOM 576 C C . GLY A 1 84 ? 9.684 -5.347 -28.275 1.00 43.09 84 GLY A C 1
ATOM 577 O O . GLY A 1 84 ? 10.351 -4.326 -28.098 1.00 43.09 84 GLY A O 1
ATOM 578 N N . SER A 1 85 ? 8.492 -5.322 -28.879 1.00 47.22 85 SER A N 1
ATOM 579 C CA . SER A 1 85 ? 7.821 -4.080 -29.274 1.00 47.22 85 SER A CA 1
ATOM 580 C C . SER A 1 85 ? 7.600 -3.193 -28.047 1.00 47.22 85 SER A C 1
ATOM 582 O O . SER A 1 85 ? 6.855 -3.554 -27.133 1.00 47.22 85 SER A O 1
ATOM 584 N N . TRP A 1 86 ? 8.259 -2.040 -28.011 1.00 56.22 86 TRP A N 1
ATOM 585 C CA . TRP A 1 86 ? 8.098 -1.076 -26.932 1.00 56.22 86 TRP A CA 1
ATOM 586 C C . TRP A 1 86 ? 6.678 -0.494 -26.934 1.00 56.22 86 TRP A C 1
ATOM 588 O O . TRP A 1 86 ? 6.139 -0.179 -27.995 1.00 56.22 86 TRP A O 1
ATOM 598 N N . SER A 1 87 ? 6.085 -0.339 -25.748 1.00 56.91 87 SER A N 1
ATOM 599 C CA . SER A 1 87 ? 4.801 0.340 -25.579 1.00 56.91 87 SER A CA 1
ATOM 600 C C . SER A 1 87 ? 4.974 1.537 -24.647 1.00 56.91 87 SER A C 1
ATOM 602 O O . SER A 1 87 ? 5.518 1.355 -23.555 1.00 56.91 87 SER A O 1
ATOM 604 N N . PRO A 1 88 ? 4.471 2.728 -25.022 1.00 70.88 88 PRO A N 1
ATOM 605 C CA . PRO A 1 88 ? 4.474 3.904 -24.152 1.00 70.88 88 PRO A CA 1
ATOM 606 C C . PRO A 1 88 ? 3.629 3.708 -22.900 1.00 70.88 88 PRO A C 1
ATOM 608 O O . PRO A 1 88 ? 3.825 4.397 -21.906 1.00 70.88 88 PRO A O 1
ATOM 611 N N . LEU A 1 89 ? 2.672 2.785 -22.950 1.00 77.69 89 LEU A N 1
ATOM 612 C CA . LEU A 1 89 ? 1.754 2.500 -21.866 1.00 77.69 89 LEU A CA 1
ATOM 613 C C . LEU A 1 89 ? 1.821 1.015 -21.526 1.00 77.69 89 LEU A C 1
ATOM 615 O O . LEU A 1 89 ? 1.632 0.156 -22.393 1.00 77.69 89 LEU A O 1
ATOM 619 N N . THR A 1 90 ? 2.057 0.730 -20.255 1.00 81.06 90 THR A N 1
ATOM 620 C CA . THR A 1 90 ? 1.922 -0.604 -19.679 1.00 81.06 90 THR A CA 1
ATOM 621 C C . THR A 1 90 ? 0.764 -0.580 -18.700 1.00 81.06 90 THR A C 1
ATOM 623 O O . THR A 1 90 ? 0.673 0.330 -17.879 1.00 81.06 90 THR A O 1
ATOM 626 N N . THR A 1 91 ? -0.130 -1.561 -18.789 1.00 86.25 91 THR A N 1
ATOM 627 C CA . THR A 1 91 ? -1.249 -1.700 -17.848 1.00 86.25 91 THR A CA 1
ATOM 628 C C . THR A 1 91 ? -1.277 -3.092 -17.244 1.00 86.25 91 THR A C 1
ATOM 630 O O . THR A 1 91 ? -0.955 -4.083 -17.910 1.00 86.25 91 THR A O 1
A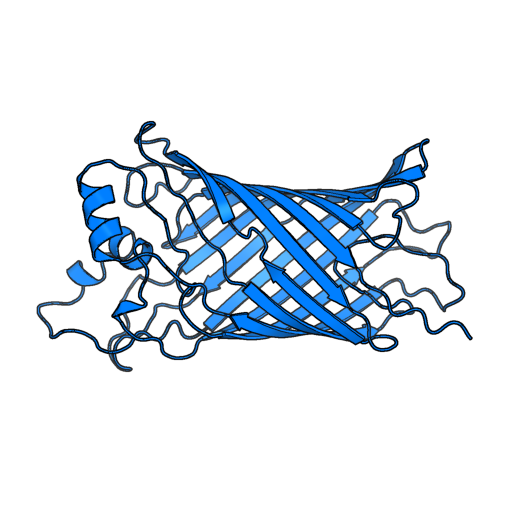TOM 633 N N . THR A 1 92 ? -1.663 -3.169 -15.975 1.00 87.56 92 THR A N 1
ATOM 634 C CA . THR A 1 92 ? -1.769 -4.420 -15.229 1.00 87.56 92 THR A CA 1
ATOM 635 C C . THR A 1 92 ? -3.075 -4.489 -14.454 1.00 87.56 92 THR A C 1
ATOM 637 O O . THR A 1 92 ? -3.654 -3.473 -14.067 1.00 87.56 92 THR A O 1
ATOM 640 N N . ALA A 1 93 ? -3.519 -5.719 -14.218 1.00 90.56 93 ALA A N 1
ATOM 641 C CA . ALA A 1 93 ? -4.550 -6.040 -13.250 1.00 90.56 93 ALA A CA 1
ATOM 642 C C . ALA A 1 93 ? -4.025 -7.119 -12.309 1.00 90.56 93 ALA A C 1
ATOM 644 O O . ALA A 1 93 ? -3.396 -8.080 -12.751 1.00 90.56 93 ALA A O 1
ATOM 645 N N . ALA A 1 94 ? -4.291 -6.972 -11.022 1.00 90.56 94 ALA A N 1
ATOM 646 C CA . ALA A 1 94 ? -3.921 -7.929 -10.002 1.00 90.56 94 ALA A CA 1
ATOM 647 C C . ALA A 1 94 ? -5.142 -8.360 -9.204 1.00 90.56 94 ALA A C 1
ATOM 649 O O . ALA A 1 94 ? -6.003 -7.537 -8.902 1.00 90.56 94 ALA A O 1
ATOM 650 N N . LEU A 1 95 ? -5.172 -9.632 -8.823 1.00 94.94 95 LEU A N 1
ATOM 651 C CA . LEU A 1 95 ? -5.979 -10.108 -7.706 1.00 94.94 95 LEU A CA 1
ATOM 652 C C . LEU A 1 95 ? -5.098 -10.084 -6.463 1.00 94.94 95 LEU A C 1
ATOM 654 O O . LEU A 1 95 ? -3.976 -10.594 -6.504 1.00 94.94 95 LEU A O 1
ATOM 658 N N . ILE A 1 96 ? -5.595 -9.484 -5.387 1.00 93.06 96 ILE A N 1
ATOM 659 C CA . ILE A 1 96 ? -4.849 -9.280 -4.144 1.00 93.06 96 ILE A CA 1
ATOM 660 C C . ILE A 1 96 ? -5.628 -9.828 -2.953 1.00 93.06 96 ILE A C 1
ATOM 662 O O . ILE A 1 96 ? -6.855 -9.743 -2.893 1.00 93.06 96 ILE A O 1
ATOM 666 N N . VAL A 1 97 ? -4.895 -10.389 -2.001 1.00 94.12 97 VAL A N 1
ATOM 667 C CA . VAL A 1 97 ? -5.396 -10.910 -0.733 1.00 94.12 97 VAL A CA 1
ATOM 668 C C . VAL A 1 97 ? -4.597 -10.254 0.384 1.00 94.12 97 VAL A C 1
ATOM 670 O O . VAL A 1 97 ? -3.369 -10.323 0.374 1.00 94.12 97 VAL A O 1
ATOM 673 N N . ALA A 1 98 ? -5.279 -9.621 1.335 1.00 91.75 98 ALA A N 1
ATOM 674 C CA . ALA A 1 98 ? -4.676 -9.167 2.581 1.00 91.75 98 ALA A CA 1
ATOM 675 C C . ALA A 1 98 ? -4.760 -10.302 3.606 1.00 91.75 98 ALA A C 1
ATOM 677 O O . ALA A 1 98 ? -5.848 -10.793 3.918 1.00 91.75 98 ALA A O 1
ATOM 678 N N . VAL A 1 99 ? -3.598 -10.727 4.090 1.00 90.62 99 VAL A N 1
ATOM 679 C CA . VAL A 1 99 ? -3.429 -11.780 5.087 1.00 90.62 99 VAL A CA 1
ATOM 680 C C . VAL A 1 99 ? -3.286 -11.119 6.459 1.00 90.62 99 VAL A C 1
ATOM 682 O O . VAL A 1 99 ? -2.434 -10.233 6.612 1.00 90.62 99 VAL A O 1
ATOM 685 N N . PRO A 1 100 ? -4.080 -11.542 7.458 1.00 84.75 100 PRO A N 1
ATOM 686 C CA . PRO A 1 100 ? -3.971 -11.014 8.804 1.00 84.75 100 PRO A CA 1
ATOM 687 C C . PRO A 1 100 ? -2.642 -11.417 9.437 1.00 84.75 100 PRO A C 1
ATOM 689 O O . PRO A 1 100 ? -2.116 -12.507 9.196 1.00 84.75 100 PRO A O 1
ATOM 692 N N . ILE A 1 101 ? -2.105 -10.537 10.276 1.00 81.12 101 ILE A N 1
ATOM 693 C CA . ILE A 1 101 ? -0.835 -10.766 10.970 1.00 81.12 101 ILE A CA 1
ATOM 694 C C . ILE A 1 101 ? -1.112 -11.140 12.427 1.00 81.12 101 ILE A C 1
ATOM 696 O O . ILE A 1 101 ? -2.003 -10.545 13.039 1.00 81.12 101 ILE A O 1
ATOM 700 N N . PRO A 1 102 ? -0.362 -12.099 13.008 1.00 73.50 102 PRO A N 1
ATOM 701 C CA . PRO A 1 102 ? -0.428 -12.373 14.437 1.00 73.50 102 PRO A CA 1
ATOM 702 C C . PRO A 1 102 ? -0.207 -11.096 15.251 1.00 73.50 102 PRO A C 1
ATOM 704 O O . PRO A 1 102 ? 0.785 -10.393 15.052 1.00 73.50 102 PRO A O 1
ATOM 707 N N . TRP A 1 103 ? -1.124 -10.810 16.172 1.00 71.19 103 TRP A N 1
ATOM 708 C CA . TRP A 1 103 ? -1.112 -9.580 16.955 1.00 71.19 103 TRP A CA 1
ATOM 709 C C . TRP A 1 103 ? -0.914 -9.870 18.449 1.00 71.19 103 TRP A C 1
ATOM 711 O O . TRP A 1 103 ? -1.434 -10.877 18.939 1.00 71.19 103 TRP A O 1
ATOM 721 N N . PRO A 1 104 ? -0.166 -9.028 19.188 1.00 70.19 104 PRO A N 1
ATOM 722 C CA . PRO A 1 104 ? -0.071 -9.131 20.641 1.00 70.19 104 PRO A CA 1
ATOM 723 C C . PRO A 1 104 ? -1.435 -8.994 21.328 1.00 70.19 104 PRO A C 1
ATOM 725 O O . PRO A 1 104 ? -2.298 -8.269 20.846 1.00 70.19 104 PRO A O 1
ATOM 728 N N . ASP A 1 105 ? -1.591 -9.627 22.492 1.00 70.12 105 ASP A N 1
ATOM 729 C CA . ASP A 1 105 ? -2.811 -9.543 23.304 1.00 70.12 105 ASP A CA 1
ATOM 730 C C . ASP A 1 105 ? -3.219 -8.084 23.587 1.00 70.12 105 ASP A C 1
ATOM 732 O O . ASP A 1 105 ? -2.396 -7.263 24.017 1.00 70.12 105 ASP A O 1
ATOM 736 N N . TYR A 1 106 ? -4.492 -7.782 23.327 1.00 68.38 106 TYR A N 1
ATOM 737 C CA . TYR A 1 106 ? -5.099 -6.464 23.470 1.00 68.38 106 TYR A CA 1
ATOM 738 C C . TYR A 1 106 ? -5.026 -5.926 24.904 1.00 68.38 106 TYR A C 1
ATOM 740 O O . TYR A 1 106 ? -4.633 -4.772 25.095 1.00 68.38 106 TYR A O 1
ATOM 748 N N . GLU A 1 107 ? -5.341 -6.742 25.913 1.00 69.06 107 GLU A N 1
ATOM 749 C CA . GLU A 1 107 ? -5.369 -6.306 27.315 1.00 69.06 107 GLU A CA 1
ATOM 750 C C . GLU A 1 107 ? -3.973 -5.868 27.759 1.00 69.06 107 GLU A C 1
ATOM 752 O O . GLU A 1 107 ? -3.795 -4.830 28.398 1.00 69.06 107 GLU A O 1
ATOM 757 N N . ILE A 1 108 ? -2.952 -6.600 27.307 1.00 74.94 108 ILE A N 1
ATOM 758 C CA . ILE A 1 108 ? -1.549 -6.274 27.562 1.00 74.94 108 ILE A CA 1
ATOM 759 C C . ILE A 1 108 ? -1.161 -4.944 26.899 1.00 74.94 108 ILE A C 1
ATOM 761 O O . ILE A 1 108 ? -0.388 -4.175 27.479 1.00 74.94 108 ILE A O 1
ATOM 765 N N . GLN A 1 109 ? -1.653 -4.653 25.690 1.00 72.94 109 GLN A N 1
ATOM 766 C CA . GLN A 1 109 ? -1.368 -3.377 25.022 1.00 72.94 109 GLN A CA 1
ATOM 767 C C . GLN A 1 109 ? -2.067 -2.201 25.705 1.00 72.94 109 GLN A C 1
ATOM 769 O O . GLN A 1 109 ? -1.444 -1.151 25.876 1.00 72.94 109 GLN A O 1
ATOM 774 N N . LEU A 1 110 ? -3.314 -2.383 26.141 1.00 70.19 110 LEU A N 1
ATOM 775 C CA . LEU A 1 110 ? -4.066 -1.372 26.881 1.00 70.19 110 LEU A CA 1
ATOM 776 C C . LEU A 1 110 ? -3.391 -1.054 28.224 1.00 70.19 110 LEU A C 1
ATOM 778 O O . LEU A 1 110 ? -3.217 0.111 28.580 1.00 70.19 110 LEU A O 1
ATOM 782 N N . ASP A 1 111 ? -2.913 -2.075 28.932 1.00 72.62 111 ASP A N 1
ATOM 783 C CA . ASP A 1 111 ? -2.158 -1.913 30.175 1.00 72.62 111 ASP A CA 1
ATOM 784 C C . ASP A 1 111 ? -0.843 -1.153 29.969 1.00 72.62 111 ASP A C 1
ATOM 786 O O . ASP A 1 111 ? -0.484 -0.286 30.770 1.00 72.62 111 ASP A O 1
ATOM 790 N N . ARG A 1 112 ? -0.116 -1.446 28.883 1.00 73.12 112 ARG A N 1
ATOM 791 C CA . ARG A 1 112 ? 1.104 -0.707 28.517 1.00 73.12 112 ARG A CA 1
ATOM 792 C C . ARG A 1 112 ? 0.795 0.745 28.199 1.00 73.12 112 ARG A C 1
ATOM 794 O O . ARG A 1 112 ? 1.520 1.620 28.668 1.00 73.12 112 ARG A O 1
ATOM 801 N N . LEU A 1 113 ? -0.274 0.993 27.449 1.00 70.88 113 LEU A N 1
ATOM 802 C CA . LEU A 1 113 ? -0.737 2.333 27.119 1.00 70.88 113 LEU A CA 1
ATOM 803 C C . LEU A 1 113 ? -1.074 3.135 28.385 1.00 70.88 113 LEU A C 1
ATOM 805 O O . LEU A 1 113 ? -0.555 4.235 28.565 1.00 70.88 113 LEU A O 1
ATOM 809 N N . ASN A 1 114 ? -1.869 2.562 29.291 1.00 70.25 114 ASN A N 1
ATOM 810 C CA . ASN A 1 114 ? -2.280 3.205 30.544 1.00 70.25 114 ASN A CA 1
ATOM 811 C C . ASN A 1 114 ? -1.097 3.517 31.474 1.00 70.25 114 ASN A C 1
ATOM 813 O O . ASN A 1 114 ? -1.157 4.451 32.270 1.00 70.25 114 ASN A O 1
ATOM 817 N N . ARG A 1 115 ? -0.000 2.761 31.360 1.00 75.12 115 ARG A N 1
ATOM 818 C CA . ARG A 1 115 ? 1.250 2.986 32.104 1.00 75.12 115 ARG A CA 1
ATOM 819 C C . ARG A 1 115 ? 2.225 3.933 31.386 1.00 75.12 115 ARG A C 1
ATOM 821 O O . ARG A 1 115 ? 3.353 4.084 31.848 1.00 75.12 115 ARG A O 1
ATOM 828 N N . GLY A 1 116 ? 1.832 4.543 30.262 1.00 67.88 116 GLY A N 1
ATOM 829 C CA . GLY A 1 116 ? 2.695 5.419 29.455 1.00 67.88 116 GLY A CA 1
ATOM 830 C C . GLY A 1 116 ? 3.839 4.683 28.744 1.00 67.88 116 GLY A C 1
ATOM 831 O O . GLY A 1 116 ? 4.842 5.289 28.376 1.00 67.88 116 GLY A O 1
ATOM 832 N N . GLY A 1 117 ? 3.723 3.363 28.589 1.00 68.12 117 GLY A N 1
ATOM 833 C CA . GLY A 1 117 ? 4.726 2.506 27.970 1.00 68.12 117 GLY A CA 1
ATOM 834 C C . GLY A 1 117 ? 4.693 2.510 26.438 1.00 68.12 117 GLY A C 1
ATOM 835 O O . GLY A 1 117 ? 3.869 3.150 25.786 1.00 68.12 117 GLY A O 1
ATOM 836 N N . THR A 1 118 ? 5.610 1.741 25.848 1.00 69.12 118 THR A N 1
ATOM 837 C CA . THR A 1 118 ? 5.582 1.427 24.411 1.00 69.12 118 THR A CA 1
ATOM 838 C C . THR A 1 118 ? 4.444 0.453 24.119 1.00 69.12 118 THR A C 1
ATOM 840 O O . THR A 1 118 ? 4.347 -0.590 24.771 1.00 69.12 118 THR A O 1
ATOM 843 N N . TYR A 1 119 ? 3.624 0.763 23.121 1.00 68.75 119 TYR A N 1
ATOM 844 C CA . TYR A 1 119 ? 2.522 -0.085 22.672 1.00 68.75 119 TYR A CA 1
ATOM 845 C C . TYR A 1 119 ? 2.603 -0.306 21.160 1.00 68.75 119 TYR A C 1
ATOM 847 O O . TYR A 1 119 ? 3.343 0.389 20.458 1.00 68.75 119 TYR A O 1
ATOM 855 N N . VAL A 1 120 ? 1.874 -1.297 20.654 1.00 65.69 120 VAL A N 1
ATOM 856 C CA . VAL A 1 120 ? 1.772 -1.549 19.215 1.00 65.69 120 VAL A CA 1
ATOM 857 C C . VAL A 1 120 ? 0.490 -0.891 18.690 1.00 65.69 120 VAL A C 1
ATOM 859 O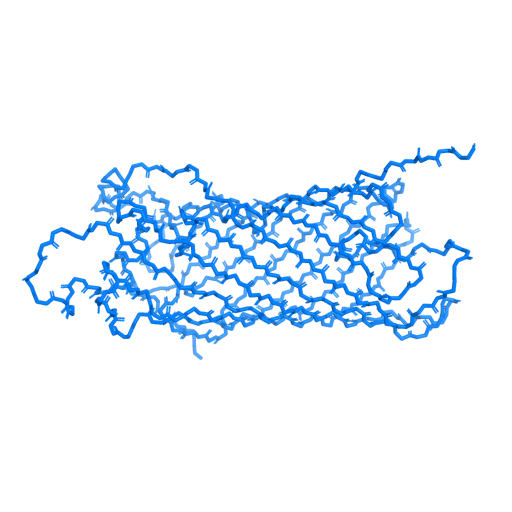 O . VAL A 1 120 ? -0.604 -1.283 19.084 1.00 65.69 120 VAL A O 1
ATOM 862 N N . ALA A 1 121 ? 0.611 0.136 17.849 1.00 61.16 121 ALA A N 1
ATOM 863 C CA . ALA A 1 121 ? -0.512 0.776 17.175 1.00 61.16 121 ALA A CA 1
ATOM 864 C C . ALA A 1 121 ? -0.918 -0.046 15.941 1.00 61.16 121 ALA A C 1
ATOM 866 O O . ALA A 1 121 ? -0.073 -0.387 15.112 1.00 61.16 121 ALA A O 1
ATOM 867 N N . GLU A 1 122 ? -2.207 -0.364 15.831 1.00 65.19 122 GLU A N 1
ATOM 868 C CA . GLU A 1 122 ? -2.765 -1.161 14.735 1.00 65.19 122 GLU A CA 1
ATOM 869 C C . GLU A 1 122 ? -3.348 -0.264 13.638 1.00 65.19 122 GLU A C 1
ATOM 871 O O . GLU A 1 122 ? -4.020 0.708 13.937 1.00 65.19 122 GLU A O 1
ATOM 876 N N . ASN A 1 123 ? -3.144 -0.573 12.359 1.00 63.53 123 ASN A N 1
ATOM 877 C CA . ASN A 1 123 ? -3.987 0.036 11.329 1.00 63.53 123 ASN A CA 1
ATOM 878 C C . ASN A 1 123 ? -5.306 -0.728 11.266 1.00 63.53 123 ASN A C 1
ATOM 880 O O . ASN A 1 123 ? -5.284 -1.955 11.198 1.00 63.53 123 ASN A O 1
ATOM 884 N N . SER A 1 124 ? -6.437 -0.026 11.208 1.00 62.75 124 SER A N 1
ATOM 885 C CA . SER A 1 124 ? -7.736 -0.693 11.160 1.00 62.75 124 SER A CA 1
ATOM 886 C C . SER A 1 124 ? -7.778 -1.745 10.037 1.00 62.75 124 SER A C 1
ATOM 888 O O . SER A 1 124 ? -7.292 -1.506 8.919 1.00 62.75 124 SER A O 1
ATOM 890 N N . GLY A 1 125 ? -8.315 -2.929 10.336 1.00 67.19 125 GLY A N 1
ATOM 891 C CA . GLY A 1 125 ? -8.399 -4.056 9.399 1.00 67.19 125 GLY A CA 1
ATOM 892 C C . GLY A 1 125 ? -7.116 -4.886 9.219 1.00 67.19 125 GLY A C 1
ATOM 893 O O . GLY A 1 125 ? -7.112 -5.777 8.373 1.00 67.19 125 GLY A O 1
ATOM 894 N N . VAL A 1 126 ? -6.044 -4.654 9.991 1.00 74.19 126 VAL A N 1
ATOM 895 C CA . VAL A 1 126 ? -4.809 -5.477 9.954 1.00 74.19 126 VAL A CA 1
ATOM 896 C C . VAL A 1 126 ? -5.049 -6.932 10.355 1.00 74.19 126 VAL A C 1
ATOM 898 O O . VAL A 1 126 ? -4.356 -7.827 9.868 1.00 74.19 126 VAL A O 1
ATOM 901 N N . ARG A 1 127 ? -6.042 -7.185 11.207 1.00 78.00 127 ARG A N 1
ATOM 902 C CA . ARG A 1 127 ? -6.402 -8.531 11.675 1.00 78.00 127 ARG A CA 1
ATOM 903 C C . ARG A 1 127 ? -7.540 -9.181 10.888 1.00 78.00 127 ARG A C 1
ATOM 905 O O . ARG A 1 127 ? -7.902 -10.322 11.174 1.00 78.00 127 ARG A O 1
ATOM 912 N N . ALA A 1 128 ? -8.061 -8.504 9.867 1.00 83.38 128 ALA A N 1
ATOM 913 C CA . ALA A 1 128 ? -9.097 -9.035 8.994 1.00 83.38 128 ALA A CA 1
ATOM 914 C C . ALA A 1 128 ? -8.501 -9.559 7.682 1.00 83.38 128 ALA A C 1
ATOM 916 O O . ALA A 1 128 ? -7.639 -8.934 7.063 1.00 83.38 128 ALA A O 1
ATOM 917 N N . TRP A 1 129 ? -9.011 -10.700 7.221 1.00 90.69 129 TRP A N 1
ATOM 918 C CA . TRP A 1 129 ? -8.782 -11.124 5.845 1.00 90.69 129 TRP A CA 1
ATOM 919 C C . TRP A 1 129 ? -9.475 -10.155 4.889 1.00 90.69 129 TRP A C 1
ATOM 921 O O . TRP A 1 129 ? -10.615 -9.751 5.128 1.00 90.69 129 TRP A O 1
ATOM 931 N N . ALA A 1 130 ? -8.831 -9.846 3.766 1.00 92.25 130 ALA A N 1
ATOM 932 C CA . ALA A 1 130 ? -9.477 -9.121 2.679 1.00 92.25 130 ALA A CA 1
ATOM 933 C C . ALA A 1 130 ? -9.104 -9.703 1.321 1.00 92.25 130 ALA A C 1
ATOM 935 O O . ALA A 1 130 ? -8.015 -10.242 1.138 1.00 92.25 130 ALA A O 1
ATOM 936 N N . VAL A 1 131 ? -10.001 -9.564 0.352 1.00 96.31 131 VAL A N 1
ATOM 937 C CA . VAL A 1 131 ? -9.776 -9.945 -1.046 1.00 96.31 131 VAL A CA 1
ATOM 938 C C . VAL A 1 131 ? -10.174 -8.806 -1.957 1.00 96.31 131 VAL A C 1
ATOM 940 O O . VAL A 1 131 ? -11.098 -8.051 -1.664 1.00 96.31 131 VAL A O 1
ATOM 943 N N . GLY A 1 132 ? -9.494 -8.674 -3.083 1.00 95.88 132 GLY A N 1
ATOM 944 C CA . GLY A 1 132 ? -9.781 -7.577 -3.978 1.00 95.88 132 GLY A CA 1
ATOM 945 C C . GLY A 1 132 ? -8.908 -7.547 -5.210 1.00 95.88 132 GLY A C 1
ATOM 946 O O . GLY A 1 132 ? -8.378 -8.572 -5.648 1.00 95.88 132 GLY A O 1
ATOM 947 N N . TYR A 1 133 ? -8.779 -6.357 -5.782 1.00 94.38 133 TYR A N 1
ATOM 948 C CA . TYR A 1 133 ? -8.010 -6.151 -6.995 1.00 94.38 133 TYR A CA 1
ATOM 949 C C . TYR A 1 133 ? -7.192 -4.865 -6.950 1.00 94.38 133 TYR A C 1
ATOM 951 O O . TYR A 1 133 ? -7.513 -3.926 -6.224 1.00 94.38 133 TYR A O 1
ATOM 959 N N . GLN A 1 134 ? -6.162 -4.826 -7.789 1.00 92.69 134 GLN A N 1
ATOM 960 C CA . GLN A 1 134 ? -5.398 -3.624 -8.095 1.00 92.69 134 GLN A CA 1
ATOM 961 C C . GLN A 1 134 ? -5.310 -3.455 -9.610 1.00 92.69 134 GLN A C 1
ATOM 963 O O . GLN A 1 134 ? -5.061 -4.414 -10.336 1.00 92.69 134 GLN A O 1
ATOM 968 N N . LEU A 1 135 ? -5.498 -2.235 -10.091 1.00 92.56 135 LEU A N 1
ATOM 969 C CA . LEU A 1 135 ? -5.217 -1.836 -11.462 1.00 92.56 135 LEU A CA 1
ATOM 970 C C . LEU A 1 135 ? -4.048 -0.863 -11.432 1.00 92.56 135 LEU A C 1
ATOM 972 O O . LEU A 1 135 ? -4.041 0.056 -10.613 1.00 92.56 135 LEU A O 1
ATOM 976 N N . ALA A 1 136 ? -3.081 -1.040 -12.325 1.00 89.56 136 ALA A N 1
ATOM 977 C CA . ALA A 1 136 ? -1.987 -0.092 -12.469 1.00 89.56 136 ALA A CA 1
ATOM 978 C C . ALA A 1 136 ? -1.770 0.281 -13.931 1.00 89.56 136 ALA A C 1
ATOM 980 O O . ALA A 1 136 ? -1.922 -0.537 -14.843 1.00 89.56 136 ALA A O 1
ATOM 981 N N . ALA A 1 137 ? -1.389 1.533 -14.141 1.00 87.44 137 ALA A N 1
ATOM 982 C CA . ALA A 1 137 ? -0.964 2.057 -15.420 1.00 87.44 137 ALA A CA 1
ATOM 983 C C . ALA A 1 137 ? 0.377 2.763 -15.242 1.00 87.44 137 ALA A C 1
ATOM 985 O O . ALA A 1 137 ? 0.546 3.619 -14.373 1.00 87.44 137 ALA A O 1
ATOM 986 N N . HIS A 1 138 ? 1.331 2.411 -16.093 1.00 84.81 138 HIS A N 1
ATOM 987 C CA . HIS A 1 138 ? 2.628 3.057 -16.165 1.00 84.81 138 HIS A CA 1
ATOM 988 C C . HIS A 1 138 ? 2.812 3.629 -17.557 1.00 84.81 138 HIS A C 1
ATOM 990 O O . HIS A 1 138 ? 2.843 2.903 -18.553 1.00 84.81 138 HIS A O 1
ATOM 996 N N . TRP A 1 139 ? 2.923 4.947 -17.616 1.00 84.31 139 TRP A N 1
ATOM 997 C CA . TRP A 1 139 ? 3.174 5.666 -18.843 1.00 84.31 139 TRP A CA 1
ATOM 998 C C . TRP A 1 139 ? 4.617 6.161 -18.878 1.00 84.31 139 TRP A C 1
ATOM 1000 O O . TRP A 1 139 ? 5.071 6.871 -17.980 1.00 84.31 139 TRP A O 1
ATOM 1010 N N . THR A 1 140 ? 5.328 5.784 -19.935 1.00 78.12 140 THR A N 1
ATOM 1011 C CA . THR A 1 140 ? 6.681 6.242 -20.244 1.00 78.12 140 THR A CA 1
ATOM 1012 C C . THR A 1 140 ? 6.658 6.856 -21.647 1.00 78.12 140 THR A C 1
ATOM 1014 O O . THR A 1 140 ? 6.374 6.158 -22.620 1.00 78.12 140 THR A O 1
ATOM 1017 N N . PRO A 1 141 ? 6.912 8.159 -21.797 1.00 68.56 141 PRO A N 1
ATOM 1018 C CA . PRO A 1 141 ? 6.883 8.821 -23.094 1.00 68.56 141 PRO A CA 1
ATOM 1019 C C . PRO A 1 141 ? 8.168 8.556 -23.887 1.00 68.56 141 PRO A C 1
ATOM 1021 O O . PRO A 1 141 ? 9.260 8.803 -23.383 1.00 68.56 141 PRO A O 1
ATOM 1024 N N . GLY A 1 142 ? 8.020 8.147 -25.154 1.00 60.34 142 GLY A N 1
ATOM 1025 C CA . GLY A 1 142 ? 9.105 7.965 -26.137 1.00 60.34 142 GLY A CA 1
ATOM 1026 C C . GLY A 1 142 ? 9.756 6.572 -26.152 1.00 60.34 142 GLY A C 1
ATOM 1027 O O . GLY A 1 142 ? 9.979 5.978 -25.109 1.00 60.34 142 GLY A O 1
ATOM 1028 N N . ALA A 1 143 ? 10.094 6.044 -27.335 1.00 48.81 143 ALA A N 1
ATOM 1029 C CA . ALA A 1 143 ? 10.778 4.750 -27.475 1.00 48.81 143 ALA A CA 1
ATOM 1030 C C . ALA A 1 143 ? 12.253 4.841 -27.025 1.00 48.81 143 ALA A C 1
ATOM 1032 O O . ALA A 1 143 ? 12.863 5.893 -27.226 1.00 48.81 143 ALA A O 1
ATOM 1033 N N . PRO A 1 144 ? 12.893 3.788 -26.477 1.00 52.66 144 PRO A N 1
ATOM 1034 C CA . PRO A 1 144 ? 14.335 3.807 -26.218 1.00 52.66 144 PRO A CA 1
ATOM 1035 C C . PRO A 1 144 ? 15.087 4.004 -27.546 1.00 52.66 144 PRO A C 1
ATOM 1037 O O . PRO A 1 144 ? 14.749 3.307 -28.506 1.00 52.66 144 PRO A O 1
ATOM 1040 N N . PRO A 1 145 ? 16.075 4.918 -27.658 1.00 45.69 145 PRO A N 1
ATOM 1041 C CA . PRO A 1 145 ? 16.791 5.673 -26.613 1.00 45.69 145 PRO A CA 1
ATOM 1042 C C . PRO A 1 145 ? 16.251 7.096 -26.326 1.00 45.69 145 PRO A C 1
ATOM 1044 O O . PRO A 1 145 ? 16.887 7.857 -25.608 1.00 45.69 145 PRO A O 1
ATOM 1047 N N . SER A 1 146 ? 15.096 7.465 -26.883 1.00 49.78 146 SER A N 1
ATOM 1048 C CA . SER A 1 146 ? 14.438 8.777 -26.730 1.00 49.78 146 SER A CA 1
ATOM 1049 C C . SER A 1 146 ? 13.399 8.858 -25.604 1.00 49.78 146 SER A C 1
ATOM 1051 O O . SER A 1 146 ? 12.769 9.903 -25.438 1.00 49.78 146 SER A O 1
ATOM 1053 N N . ALA A 1 147 ? 13.196 7.769 -24.852 1.00 53.75 147 ALA A N 1
ATOM 1054 C CA . ALA A 1 147 ? 12.339 7.777 -23.676 1.00 53.75 147 ALA A CA 1
ATOM 1055 C C . ALA A 1 147 ? 12.890 8.827 -22.704 1.00 53.75 147 ALA A C 1
ATOM 1057 O O . ALA A 1 147 ? 14.021 8.692 -22.233 1.00 53.75 147 ALA A O 1
ATOM 1058 N N . GLY A 1 148 ? 12.150 9.914 -22.482 1.00 59.88 148 GLY A N 1
ATOM 1059 C CA . GLY A 1 148 ? 12.599 10.995 -21.607 1.00 59.88 148 GLY A CA 1
ATOM 1060 C C . GLY A 1 148 ? 12.901 10.473 -20.197 1.00 59.88 148 GLY A C 1
ATOM 1061 O O . GLY A 1 148 ? 12.480 9.373 -19.838 1.00 59.88 148 GLY A O 1
ATOM 1062 N N . PRO A 1 149 ? 13.577 11.256 -19.342 1.00 72.31 149 PRO A N 1
ATOM 1063 C CA . PRO A 1 149 ? 13.928 10.816 -17.995 1.00 72.31 149 PRO A CA 1
ATOM 1064 C C . PRO A 1 149 ? 12.703 10.663 -17.088 1.00 72.31 149 PRO A C 1
ATOM 1066 O O . PRO A 1 149 ? 12.868 10.508 -15.894 1.00 72.31 149 PRO A O 1
ATOM 1069 N N . TRP A 1 150 ? 11.473 10.752 -17.584 1.00 80.19 150 TRP A N 1
ATOM 1070 C CA . TRP A 1 150 ? 10.293 10.857 -16.747 1.00 80.19 150 TRP A CA 1
ATOM 1071 C C . TRP A 1 150 ? 9.257 9.792 -17.077 1.00 80.19 150 TRP A C 1
ATOM 1073 O O . TRP A 1 150 ? 9.168 9.302 -18.199 1.00 80.19 150 TRP A O 1
ATOM 1083 N N . SER A 1 151 ? 8.454 9.438 -16.082 1.00 84.31 151 SER A N 1
ATOM 1084 C CA . SER A 1 151 ? 7.308 8.551 -16.264 1.00 84.31 151 SER A CA 1
ATOM 1085 C C . SER A 1 151 ? 6.202 8.892 -15.277 1.00 84.31 151 SER A C 1
ATOM 1087 O O . SER A 1 151 ? 6.471 9.511 -14.248 1.00 84.31 151 SER A O 1
ATOM 1089 N N . LEU A 1 152 ? 4.984 8.447 -15.557 1.00 87.44 152 LEU A N 1
ATOM 1090 C CA . LEU A 1 152 ? 3.849 8.576 -14.651 1.00 87.44 152 LEU A CA 1
ATOM 1091 C C . LEU A 1 152 ? 3.329 7.194 -14.280 1.00 87.44 152 LEU A C 1
ATOM 1093 O O . LEU A 1 152 ? 3.061 6.375 -15.159 1.00 87.44 152 LEU A O 1
ATOM 1097 N N . HIS A 1 153 ? 3.157 6.959 -12.989 1.00 88.06 153 HIS A N 1
ATOM 1098 C CA . HIS A 1 153 ? 2.505 5.769 -12.471 1.00 88.06 153 HIS A CA 1
ATOM 1099 C C . HIS A 1 153 ? 1.189 6.142 -11.809 1.00 88.06 153 HIS A C 1
ATOM 1101 O O . HIS A 1 153 ? 1.105 7.155 -11.118 1.00 88.06 153 HIS A O 1
ATOM 1107 N N . ALA A 1 154 ? 0.167 5.335 -12.047 1.00 91.38 154 ALA A N 1
ATOM 1108 C CA . ALA A 1 154 ? -1.122 5.463 -11.400 1.00 91.38 154 ALA A CA 1
ATOM 1109 C C . ALA A 1 154 ? -1.614 4.081 -10.980 1.00 91.38 154 ALA A C 1
ATOM 1111 O O . ALA A 1 154 ? -1.526 3.130 -11.761 1.00 91.38 154 ALA A O 1
ATOM 1112 N N . THR A 1 155 ? -2.155 3.980 -9.770 1.00 92.31 155 THR A N 1
ATOM 1113 C CA . THR A 1 155 ? -2.773 2.760 -9.257 1.00 92.31 155 THR A CA 1
ATOM 1114 C C . THR A 1 155 ? -4.131 3.040 -8.644 1.00 92.31 155 THR A C 1
ATOM 1116 O O . THR A 1 155 ? -4.397 4.125 -8.127 1.00 92.31 155 THR A O 1
ATOM 1119 N N . HIS A 1 156 ? -4.987 2.032 -8.726 1.00 94.62 156 HIS A N 1
ATOM 1120 C CA . HIS A 1 156 ? -6.275 1.963 -8.060 1.00 94.62 156 HIS A CA 1
ATOM 1121 C C . HIS A 1 156 ? -6.400 0.590 -7.415 1.00 94.62 156 HIS A C 1
ATOM 1123 O O . HIS A 1 156 ? -6.160 -0.416 -8.085 1.00 94.62 156 HIS A O 1
ATOM 1129 N N . ASP A 1 157 ? -6.808 0.536 -6.156 1.00 93.00 157 ASP A N 1
ATOM 1130 C CA . ASP A 1 157 ? -7.084 -0.707 -5.447 1.00 93.00 157 ASP A CA 1
ATOM 1131 C C . ASP A 1 157 ? -8.463 -0.696 -4.786 1.00 93.00 157 ASP A C 1
ATOM 1133 O O . ASP A 1 157 ? -8.984 0.339 -4.367 1.00 93.00 157 ASP A O 1
ATOM 1137 N N . LEU A 1 158 ? -9.064 -1.881 -4.719 1.00 96.19 158 LEU A N 1
ATOM 1138 C CA . LEU A 1 158 ? -10.251 -2.161 -3.922 1.00 96.19 158 LEU A CA 1
ATOM 1139 C C . LEU A 1 158 ? -9.994 -3.442 -3.140 1.00 96.19 158 LEU A C 1
ATOM 1141 O O . LEU A 1 158 ? -9.689 -4.466 -3.743 1.00 96.19 158 LEU A O 1
ATOM 1145 N N . LEU A 1 159 ? -10.199 -3.399 -1.829 1.00 94.31 159 LEU A N 1
ATOM 1146 C CA . LEU A 1 159 ? -10.185 -4.552 -0.931 1.00 94.31 159 LEU A CA 1
ATOM 1147 C C . LEU A 1 159 ? -11.548 -4.687 -0.265 1.00 94.31 159 LEU A C 1
ATOM 1149 O O . LEU A 1 159 ? -12.094 -3.700 0.212 1.00 94.31 159 LEU A O 1
ATOM 1153 N N . VAL A 1 160 ? -12.084 -5.899 -0.199 1.00 94.75 160 VAL A N 1
ATOM 1154 C CA . VAL A 1 160 ? -13.305 -6.244 0.536 1.00 94.75 160 VAL A CA 1
ATOM 1155 C C . VAL A 1 160 ? -12.908 -7.126 1.709 1.00 94.75 160 VAL A C 1
ATOM 1157 O O . VAL A 1 160 ? -12.264 -8.156 1.517 1.00 94.75 160 VAL A O 1
ATOM 1160 N N . PHE A 1 161 ? -13.268 -6.703 2.915 1.00 90.50 161 PHE A N 1
ATOM 1161 C CA . PHE A 1 161 ? -12.897 -7.372 4.155 1.00 90.50 161 PHE A CA 1
ATOM 1162 C C . PHE A 1 161 ? -13.941 -8.417 4.529 1.00 90.50 161 PHE A C 1
ATOM 1164 O O . PHE A 1 161 ? -15.146 -8.180 4.423 1.00 90.50 161 PHE A O 1
ATOM 1171 N N . PHE A 1 162 ? -13.474 -9.569 4.996 1.00 90.38 162 PHE A N 1
ATOM 1172 C CA . PHE A 1 162 ? -14.338 -10.542 5.645 1.00 90.38 162 PHE A CA 1
ATOM 1173 C C . PHE A 1 162 ? -14.660 -10.084 7.074 1.00 90.38 162 PHE A C 1
ATOM 1175 O O . PHE A 1 162 ? -13.833 -9.405 7.691 1.00 90.38 162 PHE A O 1
ATOM 1182 N N . PRO A 1 163 ? -15.835 -10.457 7.616 1.00 86.06 163 PRO A N 1
ATOM 1183 C CA . PRO A 1 163 ? -16.122 -10.273 9.031 1.00 86.06 163 PRO A CA 1
ATOM 1184 C C . PRO A 1 163 ? -15.030 -10.920 9.881 1.00 86.06 163 PRO A C 1
ATOM 1186 O O . PRO A 1 163 ? -14.606 -12.046 9.606 1.00 86.06 163 PRO A O 1
ATOM 1189 N N . ALA A 1 164 ? -14.580 -10.204 10.901 1.00 80.62 164 ALA A N 1
ATOM 1190 C CA . ALA A 1 164 ? -13.555 -10.665 11.820 1.00 80.62 164 ALA A CA 1
ATOM 1191 C C . ALA A 1 164 ? -14.120 -10.680 13.254 1.00 80.62 164 ALA A C 1
ATOM 1193 O O . ALA A 1 164 ? -15.053 -9.920 13.535 1.00 80.62 164 ALA A O 1
ATOM 1194 N N . PRO A 1 165 ? -13.616 -11.540 14.159 1.00 76.75 165 PRO A N 1
ATOM 1195 C CA . PRO A 1 165 ? -14.053 -11.547 15.557 1.00 76.75 165 PRO A CA 1
ATOM 1196 C C . PRO A 1 165 ? -13.886 -10.167 16.194 1.00 76.75 165 PRO A C 1
ATOM 1198 O O . PRO A 1 165 ? -12.932 -9.465 15.872 1.00 76.75 165 PRO A O 1
ATOM 1201 N N . TYR A 1 166 ? -14.743 -9.757 17.119 1.00 67.75 166 TYR A N 1
ATOM 1202 C CA . TYR A 1 166 ? -14.584 -8.459 17.783 1.00 67.75 166 TYR A CA 1
ATOM 1203 C C . TYR A 1 166 ? -13.251 -8.333 18.535 1.00 67.75 166 TYR A C 1
ATOM 1205 O O . TYR A 1 166 ? -12.603 -7.294 18.488 1.00 67.75 166 TYR A O 1
ATOM 1213 N N . GLU A 1 167 ? -12.764 -9.425 19.126 1.00 64.12 167 GLU A N 1
ATOM 1214 C CA . GLU A 1 167 ? -11.425 -9.501 19.729 1.00 64.12 167 GLU A CA 1
ATOM 1215 C C . GLU A 1 167 ? -10.296 -9.222 18.727 1.00 64.12 167 GLU A C 1
ATOM 1217 O O . GLU A 1 167 ? -9.150 -9.002 19.123 1.00 64.12 167 GLU A O 1
ATOM 1222 N N . SER A 1 168 ? -10.609 -9.262 17.426 1.00 62.84 168 SER A N 1
ATOM 1223 C CA . SER A 1 168 ? -9.729 -8.874 16.331 1.00 62.84 168 SER A CA 1
ATOM 1224 C C . SER A 1 168 ? -9.731 -7.380 16.004 1.00 62.84 168 SER A C 1
ATOM 1226 O O . SER A 1 168 ? -8.892 -6.952 15.221 1.00 62.84 168 SER A O 1
ATOM 1228 N N . ALA A 1 169 ? -10.606 -6.582 16.622 1.00 61.41 169 ALA A N 1
ATOM 1229 C CA . ALA A 1 169 ? -10.567 -5.130 16.512 1.00 61.41 169 ALA A CA 1
ATOM 1230 C C . ALA A 1 169 ? -9.261 -4.587 17.110 1.00 61.41 169 ALA A C 1
ATOM 1232 O O . ALA A 1 169 ? -8.792 -5.051 18.156 1.00 61.41 169 ALA A O 1
ATOM 1233 N N . GLY A 1 170 ? -8.656 -3.620 16.426 1.00 60.47 170 GLY A N 1
ATOM 1234 C CA . GLY A 1 170 ? -7.395 -3.047 16.856 1.00 60.47 170 GLY A CA 1
ATOM 1235 C C . GLY A 1 170 ? -7.522 -2.020 17.973 1.00 60.47 170 GLY A C 1
ATOM 1236 O O . GLY A 1 170 ? -8.570 -1.428 18.238 1.00 60.47 170 GLY A O 1
ATOM 1237 N N . LEU A 1 171 ? -6.394 -1.780 18.647 1.00 57.47 171 LEU A N 1
ATOM 1238 C CA . LEU A 1 171 ? -6.286 -0.768 19.703 1.00 57.47 171 LEU A CA 1
ATOM 1239 C C . LEU A 1 171 ? -6.536 0.653 19.160 1.00 57.47 171 LEU A C 1
ATOM 1241 O O . LEU A 1 171 ? -6.966 1.533 19.900 1.00 57.47 171 LEU A O 1
ATOM 1245 N N . ILE A 1 172 ? -6.286 0.894 17.870 1.00 56.72 172 ILE A N 1
ATOM 1246 C CA . ILE A 1 172 ? -6.519 2.200 17.238 1.00 56.72 172 ILE A CA 1
ATOM 1247 C C . ILE A 1 172 ? -8.008 2.479 17.075 1.00 56.72 172 ILE A C 1
ATOM 1249 O O . ILE A 1 172 ? -8.430 3.613 17.295 1.00 56.72 172 ILE A O 1
ATOM 1253 N N . GLU A 1 173 ? -8.814 1.463 16.776 1.00 57.62 173 GLU A N 1
ATOM 1254 C CA . GLU A 1 173 ? -10.264 1.584 16.769 1.00 57.62 173 GLU A CA 1
ATOM 1255 C C . GLU A 1 173 ? -10.780 1.921 18.168 1.00 57.62 173 GLU A C 1
ATOM 1257 O O . GLU A 1 173 ? -11.719 2.694 18.286 1.00 57.62 173 GLU A O 1
ATOM 1262 N N . TYR A 1 174 ? -10.120 1.459 19.231 1.00 56.81 174 TYR A N 1
ATOM 1263 C CA . TYR A 1 174 ? -10.438 1.861 20.603 1.00 56.81 174 TYR A CA 1
ATOM 1264 C C . TYR A 1 174 ? -9.991 3.303 20.939 1.00 56.81 174 TYR A C 1
ATOM 1266 O O . TYR A 1 174 ? -10.731 4.055 21.574 1.00 56.81 174 TYR A O 1
ATOM 1274 N N . GLU A 1 175 ? -8.785 3.716 20.523 1.00 55.75 175 GLU A N 1
ATOM 1275 C CA . GLU A 1 175 ? -8.213 5.045 20.821 1.00 55.75 175 GLU A CA 1
ATOM 1276 C C . GLU A 1 175 ? -8.819 6.193 19.991 1.00 55.75 175 GLU A C 1
ATOM 1278 O O . GLU A 1 175 ? -8.929 7.329 20.468 1.00 55.75 175 GLU A O 1
ATOM 1283 N N . GLN A 1 176 ? -9.127 5.937 18.719 1.00 52.69 176 GLN A N 1
ATOM 1284 C CA . GLN A 1 176 ? -9.527 6.965 17.750 1.00 52.69 176 GLN A CA 1
ATOM 1285 C C . GLN A 1 176 ? -11.027 6.978 17.537 1.00 52.69 176 GLN A C 1
ATOM 1287 O O . GLN A 1 176 ? -11.635 8.051 17.504 1.00 52.69 176 GLN A O 1
ATOM 1292 N N . ASN A 1 177 ? -11.636 5.798 17.449 1.00 50.53 177 ASN A N 1
ATOM 1293 C CA . ASN A 1 177 ? -13.071 5.725 17.347 1.00 50.53 177 ASN A CA 1
ATOM 1294 C C . ASN A 1 177 ? -13.625 5.695 18.770 1.00 50.53 177 ASN A C 1
ATOM 1296 O O . ASN A 1 177 ? -13.581 4.699 19.483 1.00 50.53 177 ASN A O 1
ATOM 1300 N N . GLN A 1 178 ? -14.211 6.813 19.184 1.00 49.81 178 GLN A N 1
ATOM 1301 C CA . GLN A 1 178 ? -15.080 6.894 20.356 1.00 49.81 178 GLN A CA 1
ATOM 1302 C C . GLN A 1 178 ? -16.367 6.043 20.176 1.00 49.81 178 GLN A C 1
ATOM 1304 O O . GLN A 1 178 ? -17.445 6.480 20.572 1.00 49.81 178 GLN A O 1
ATOM 1309 N N . ILE A 1 179 ? -16.267 4.845 19.575 1.00 48.53 179 ILE A N 1
ATOM 1310 C CA . ILE A 1 179 ? -17.323 3.853 19.328 1.00 48.53 179 ILE A CA 1
ATOM 1311 C C . ILE A 1 179 ? -18.167 3.704 20.593 1.00 48.53 179 ILE A C 1
ATOM 1313 O O . ILE A 1 179 ? -19.374 3.930 20.563 1.00 48.53 179 ILE A O 1
ATOM 1317 N N . TRP A 1 180 ? -17.505 3.525 21.734 1.00 48.69 180 TRP A N 1
ATOM 1318 C CA . TRP A 1 180 ? -18.121 3.394 23.055 1.00 48.69 180 TRP A CA 1
ATOM 1319 C C . TRP A 1 180 ? -18.913 4.607 23.541 1.00 48.69 180 TRP A C 1
ATOM 1321 O O . TRP A 1 180 ? -19.821 4.459 24.346 1.00 48.69 180 TRP A O 1
ATOM 1331 N N . LYS A 1 181 ? -18.584 5.822 23.088 1.00 46.97 181 LYS A N 1
ATOM 1332 C CA . LYS A 1 181 ? -19.300 7.039 23.510 1.00 46.97 181 LYS A CA 1
ATOM 1333 C C . LYS A 1 181 ? -20.550 7.307 22.677 1.00 46.97 181 LYS A C 1
ATOM 1335 O O . LYS A 1 181 ? -21.359 8.143 23.065 1.00 46.97 181 LYS A O 1
ATOM 1340 N N . THR A 1 182 ? -20.694 6.637 21.534 1.00 46.69 182 THR A N 1
ATOM 1341 C CA . THR A 1 182 ? -21.851 6.799 20.636 1.00 46.69 182 THR A CA 1
ATOM 1342 C C . THR A 1 182 ? -22.839 5.641 20.699 1.00 46.69 182 THR A C 1
ATOM 1344 O O . THR A 1 182 ? -23.954 5.791 20.200 1.00 46.69 182 THR A O 1
ATOM 1347 N N . ILE A 1 183 ? -22.462 4.522 21.324 1.00 51.16 183 ILE A N 1
ATOM 1348 C CA . ILE A 1 183 ? -23.333 3.362 21.507 1.00 51.16 183 ILE A CA 1
ATOM 1349 C C . ILE A 1 183 ? -23.809 3.349 22.968 1.00 51.16 183 ILE A C 1
ATOM 1351 O O . ILE A 1 183 ? -23.012 3.058 23.858 1.00 51.16 183 ILE A O 1
ATOM 1355 N N . PRO A 1 184 ? -25.070 3.727 23.241 1.00 44.75 184 PRO A N 1
ATOM 1356 C CA . PRO A 1 184 ? -25.618 3.693 24.591 1.00 44.75 184 PRO A CA 1
ATOM 1357 C C . PRO A 1 184 ? -25.818 2.239 25.032 1.00 44.75 184 PRO A C 1
ATOM 1359 O O . PRO A 1 184 ? -26.617 1.553 24.413 1.00 44.75 184 PRO A O 1
ATOM 1362 N N . ASP A 1 185 ? -25.106 1.807 26.079 1.00 51.06 185 ASP A N 1
ATOM 1363 C CA . ASP A 1 185 ? -25.343 0.586 26.874 1.00 51.06 185 ASP A CA 1
ATOM 1364 C C . ASP A 1 185 ? -25.813 -0.656 26.087 1.00 51.06 185 ASP A C 1
ATOM 1366 O O . ASP A 1 185 ? -26.996 -0.991 26.137 1.00 51.06 185 ASP A O 1
ATOM 1370 N N . ILE A 1 186 ? -24.925 -1.382 25.388 1.00 46.78 186 ILE A N 1
ATOM 1371 C CA . ILE A 1 186 ? -25.289 -2.686 24.793 1.00 46.78 186 ILE A CA 1
ATOM 1372 C C . ILE A 1 186 ? -24.132 -3.697 24.871 1.00 46.78 186 ILE A C 1
ATOM 1374 O O . ILE A 1 186 ? -22.961 -3.325 24.873 1.00 46.78 186 ILE A O 1
ATOM 1378 N N . GLU A 1 187 ? -24.559 -4.953 25.004 1.00 49.22 187 GLU A N 1
ATOM 1379 C CA . GLU A 1 187 ? -23.922 -6.276 24.961 1.00 49.22 187 GLU A CA 1
ATOM 1380 C C . GLU A 1 187 ? -22.551 -6.401 24.257 1.00 49.22 187 GLU A C 1
ATOM 1382 O O . GLU A 1 187 ? -22.232 -5.632 23.351 1.00 49.22 187 GLU A O 1
ATOM 1387 N N . PRO A 1 188 ? -21.720 -7.388 24.657 1.00 57.75 188 PRO A N 1
ATOM 1388 C CA . PRO A 1 188 ? -20.463 -7.673 23.970 1.00 57.75 188 PRO A CA 1
ATOM 1389 C C . PRO A 1 188 ? -20.724 -8.017 22.497 1.00 57.75 188 PRO A C 1
ATOM 1391 O O . PRO A 1 188 ? -21.503 -8.917 22.205 1.00 57.75 188 PRO A O 1
ATOM 1394 N N . PHE A 1 189 ? -20.067 -7.296 21.587 1.00 65.12 189 PHE A N 1
ATOM 1395 C CA . PHE A 1 189 ? -20.134 -7.562 20.151 1.00 65.12 189 PHE A CA 1
ATOM 1396 C C . PHE A 1 189 ? -19.342 -8.821 19.798 1.00 65.12 189 PHE A C 1
ATOM 1398 O O . PHE A 1 189 ? -18.238 -9.016 20.313 1.00 65.12 189 PHE A O 1
ATOM 1405 N N . ASP A 1 190 ? -19.845 -9.619 18.859 1.00 71.19 190 ASP A N 1
ATOM 1406 C CA . ASP A 1 190 ? -19.168 -10.842 18.413 1.00 71.19 190 ASP A CA 1
ATOM 1407 C C . ASP A 1 190 ? -18.289 -10.589 17.183 1.00 71.19 190 ASP A C 1
ATOM 1409 O O . ASP A 1 190 ? -17.215 -11.182 17.028 1.00 71.19 190 ASP A O 1
ATOM 1413 N N . THR A 1 191 ? -18.723 -9.700 16.284 1.00 75.75 191 THR A N 1
ATOM 1414 C CA . THR A 1 191 ? -18.088 -9.510 14.973 1.00 75.75 191 THR A CA 1
ATOM 1415 C C . THR A 1 191 ? -17.965 -8.049 14.552 1.00 75.75 191 THR A C 1
ATOM 1417 O O . THR A 1 191 ? -18.834 -7.214 14.800 1.00 75.75 191 THR A O 1
ATOM 1420 N N . ILE A 1 192 ? -16.886 -7.751 13.827 1.00 77.00 192 ILE A N 1
ATOM 1421 C CA . ILE A 1 192 ? -16.652 -6.472 13.158 1.00 77.00 192 ILE A CA 1
ATOM 1422 C C . ILE A 1 192 ? -16.526 -6.683 11.646 1.00 77.00 192 ILE A C 1
ATOM 1424 O O . ILE A 1 192 ? -15.783 -7.543 11.167 1.00 77.00 192 ILE A O 1
ATOM 1428 N N . ASN A 1 193 ? -17.254 -5.881 10.868 1.00 84.12 193 ASN A N 1
ATOM 1429 C CA . ASN A 1 193 ? -17.175 -5.864 9.413 1.00 84.12 193 ASN A CA 1
ATOM 1430 C C . ASN A 1 193 ? -16.637 -4.513 8.920 1.00 84.12 193 ASN A C 1
ATOM 1432 O O . ASN A 1 193 ? -17.358 -3.513 8.888 1.00 84.12 193 ASN A O 1
ATOM 1436 N N . TYR A 1 194 ? -15.378 -4.506 8.475 1.00 79.75 194 TYR A N 1
ATOM 1437 C CA . TYR A 1 194 ? -14.694 -3.338 7.900 1.00 79.75 194 TYR A CA 1
ATOM 1438 C C . TYR A 1 194 ? -15.150 -2.983 6.474 1.00 79.75 194 TYR A C 1
ATOM 1440 O O . TYR A 1 194 ? -14.710 -1.982 5.906 1.00 79.75 194 TYR A O 1
ATOM 1448 N N . ARG A 1 195 ? -16.053 -3.780 5.892 1.00 88.31 195 ARG A N 1
ATOM 1449 C CA . ARG A 1 195 ? -16.656 -3.613 4.566 1.00 88.31 195 ARG A CA 1
ATOM 1450 C C . ARG A 1 195 ? -15.620 -3.617 3.448 1.00 88.31 195 ARG A C 1
ATOM 1452 O O . ARG A 1 195 ? -15.305 -4.674 2.913 1.00 88.31 195 ARG A O 1
ATOM 1459 N N . PHE A 1 196 ? -15.113 -2.452 3.059 1.00 92.44 196 PHE A N 1
ATOM 1460 C CA . PHE A 1 196 ? -14.190 -2.319 1.939 1.00 92.44 196 PHE A CA 1
ATOM 1461 C C . PHE A 1 196 ? -13.217 -1.158 2.125 1.00 92.44 196 PHE A C 1
ATOM 1463 O O . PHE A 1 196 ? -13.506 -0.202 2.828 1.00 92.44 196 PHE A O 1
ATOM 1470 N N . GLN A 1 197 ? -12.087 -1.195 1.435 1.00 92.88 197 GLN A N 1
ATOM 1471 C CA . GLN A 1 197 ? -11.163 -0.075 1.306 1.00 92.88 197 GLN A CA 1
ATOM 1472 C C . GLN A 1 197 ? -10.939 0.207 -0.172 1.00 92.88 197 GLN A C 1
ATOM 1474 O O . GLN A 1 197 ? -10.757 -0.723 -0.952 1.00 92.88 197 GLN A O 1
ATOM 1479 N N . VAL A 1 198 ? -10.938 1.486 -0.536 1.00 95.75 198 VAL A N 1
ATOM 1480 C CA . VAL A 1 198 ? -10.539 1.960 -1.862 1.00 95.75 198 VAL A CA 1
ATOM 1481 C C . VAL A 1 198 ? -9.282 2.803 -1.724 1.00 95.75 198 VAL A C 1
ATOM 1483 O O . VAL A 1 198 ? -9.201 3.654 -0.833 1.00 95.75 198 VAL A O 1
ATOM 1486 N N . GLY A 1 199 ? -8.326 2.583 -2.618 1.00 95.06 199 GLY A N 1
ATOM 1487 C CA . GLY A 1 199 ? -7.105 3.364 -2.728 1.00 95.06 199 GLY A CA 1
ATOM 1488 C C . GLY A 1 199 ? -6.891 3.878 -4.146 1.00 95.06 199 GLY A C 1
ATOM 1489 O O . GLY A 1 199 ? -7.227 3.218 -5.127 1.00 95.06 199 GLY A O 1
ATOM 1490 N N . LEU A 1 200 ? -6.340 5.084 -4.245 1.00 96.44 200 LEU A N 1
ATOM 1491 C CA . LEU A 1 200 ? -5.863 5.689 -5.483 1.00 96.44 200 LEU A CA 1
ATOM 1492 C C . LEU A 1 200 ? -4.483 6.280 -5.224 1.00 96.44 200 LEU A C 1
ATOM 1494 O O . LEU A 1 200 ? -4.303 7.010 -4.254 1.00 96.44 200 LEU A O 1
ATOM 1498 N N . GLU A 1 201 ? -3.520 6.024 -6.097 1.00 94.38 201 GLU A N 1
ATOM 1499 C CA . GLU A 1 201 ? -2.189 6.624 -6.004 1.00 94.38 201 GLU A CA 1
ATOM 1500 C C . GLU A 1 201 ? -1.720 7.089 -7.376 1.00 94.38 201 GLU A C 1
ATOM 1502 O O . GLU A 1 201 ? -1.882 6.382 -8.369 1.00 94.38 201 GLU A O 1
ATOM 1507 N N . VAL A 1 202 ? -1.122 8.276 -7.430 1.00 95.06 202 VAL A N 1
ATOM 1508 C CA . VAL A 1 202 ? -0.456 8.799 -8.624 1.00 95.06 202 VAL A CA 1
ATOM 1509 C C . VAL A 1 202 ? 0.947 9.248 -8.248 1.00 95.06 202 VAL A C 1
ATOM 1511 O O . VAL A 1 202 ? 1.139 9.953 -7.261 1.00 95.06 202 VAL A O 1
ATOM 1514 N N . GLU A 1 203 ? 1.930 8.863 -9.052 1.00 92.06 203 GLU A N 1
ATOM 1515 C CA . GLU A 1 203 ? 3.340 9.136 -8.808 1.00 92.06 203 GLU A CA 1
ATOM 1516 C C . GLU A 1 203 ? 4.033 9.567 -10.115 1.00 92.06 203 GLU A C 1
ATOM 1518 O O . GLU A 1 203 ? 4.371 8.725 -10.959 1.00 92.06 203 GLU A O 1
ATOM 1523 N N . PRO A 1 204 ? 4.259 10.876 -10.329 1.00 90.81 204 PRO A N 1
ATOM 1524 C CA . PRO A 1 204 ? 5.234 11.346 -11.304 1.00 90.81 204 PRO A CA 1
ATOM 1525 C C . PRO A 1 204 ? 6.648 10.970 -10.856 1.00 90.81 204 PRO A C 1
ATOM 1527 O O . PRO A 1 204 ? 6.981 11.068 -9.674 1.00 90.81 204 PRO A O 1
ATOM 1530 N N . ARG A 1 205 ? 7.487 10.558 -11.810 1.00 87.38 205 ARG A N 1
ATOM 1531 C CA . ARG A 1 205 ? 8.820 10.006 -11.543 1.00 87.38 205 ARG A CA 1
ATOM 1532 C C . ARG A 1 205 ? 9.877 10.537 -12.485 1.00 87.38 205 ARG A C 1
ATOM 1534 O O . ARG A 1 205 ? 9.592 10.814 -13.649 1.00 87.38 205 ARG A O 1
ATOM 1541 N N . LEU A 1 206 ? 11.104 10.551 -11.985 1.00 86.19 206 LEU A N 1
ATOM 1542 C CA . LEU A 1 206 ? 12.341 10.835 -12.688 1.00 86.19 206 LEU A CA 1
ATOM 1543 C C . LEU A 1 206 ? 13.274 9.619 -12.602 1.00 86.19 206 LEU A C 1
ATOM 1545 O O . LEU A 1 206 ? 13.551 9.119 -11.516 1.00 86.19 206 LEU A O 1
ATOM 1549 N N . HIS A 1 207 ? 13.779 9.174 -13.744 1.00 82.38 207 HIS A N 1
ATOM 1550 C CA . HIS A 1 207 ? 14.740 8.096 -13.928 1.00 82.38 207 HIS A CA 1
ATOM 1551 C C . HIS A 1 207 ? 16.117 8.693 -14.177 1.00 82.38 207 HIS A C 1
ATOM 1553 O O . HIS A 1 207 ? 16.320 9.467 -15.114 1.00 82.38 207 HIS A O 1
ATOM 1559 N N . LEU A 1 208 ? 17.074 8.311 -13.342 1.00 81.69 208 LEU A N 1
ATOM 1560 C CA . LEU A 1 208 ? 18.453 8.770 -13.395 1.00 81.69 208 LEU A CA 1
ATOM 1561 C C . LEU A 1 208 ? 19.375 7.556 -13.471 1.00 81.69 208 LEU A C 1
ATOM 1563 O O . LEU A 1 208 ? 19.173 6.554 -12.791 1.00 81.69 208 LEU A O 1
ATOM 1567 N N . THR A 1 209 ? 20.417 7.637 -14.291 1.00 79.81 209 THR A N 1
ATOM 1568 C CA . THR A 1 209 ? 21.467 6.613 -14.334 1.00 79.81 209 THR A CA 1
ATOM 1569 C C . THR A 1 209 ? 22.764 7.240 -13.854 1.00 79.81 209 THR A C 1
ATOM 1571 O O . THR A 1 209 ? 23.236 8.218 -14.431 1.00 79.81 209 THR A O 1
ATOM 1574 N N . ALA A 1 210 ? 23.330 6.695 -12.781 1.00 80.12 210 ALA A N 1
ATOM 1575 C CA . ALA A 1 210 ? 24.623 7.132 -12.275 1.00 80.12 210 ALA 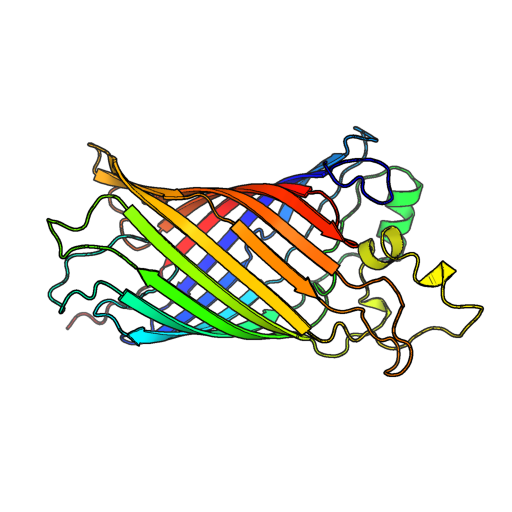A CA 1
ATOM 1576 C C . ALA A 1 210 ? 25.750 6.683 -13.220 1.00 80.12 210 ALA A C 1
ATOM 1578 O O . ALA A 1 210 ? 25.635 5.657 -13.891 1.00 80.12 210 ALA A O 1
ATOM 1579 N N . LEU A 1 211 ? 26.884 7.393 -13.211 1.00 78.06 211 LEU A N 1
ATOM 1580 C CA . LEU A 1 211 ? 28.083 7.012 -13.979 1.00 78.06 211 LEU A CA 1
ATOM 1581 C C . LEU A 1 211 ? 28.605 5.611 -13.614 1.00 78.06 211 LEU A C 1
ATOM 1583 O O . LEU A 1 211 ? 29.199 4.929 -14.441 1.00 78.06 211 LEU A O 1
ATOM 1587 N N . THR A 1 212 ? 28.333 5.162 -12.388 1.00 78.88 212 THR A N 1
ATOM 1588 C CA . THR A 1 212 ? 28.637 3.813 -11.888 1.00 78.88 212 THR A CA 1
ATOM 1589 C C . THR A 1 212 ? 27.727 2.724 -12.466 1.00 78.88 212 THR A C 1
ATOM 1591 O O . THR A 1 212 ? 27.934 1.544 -12.205 1.00 78.88 212 THR A O 1
ATOM 1594 N N . GLY A 1 213 ? 26.700 3.096 -13.234 1.00 74.81 213 GLY A N 1
ATOM 1595 C CA . GLY A 1 213 ? 25.747 2.180 -13.848 1.00 74.81 213 GLY A CA 1
ATOM 1596 C C . GLY A 1 213 ? 24.592 1.736 -12.944 1.00 74.81 213 GLY A C 1
ATOM 1597 O O . GLY A 1 213 ? 23.811 0.886 -13.385 1.00 74.81 213 GLY A O 1
ATOM 1598 N N . SER A 1 214 ? 24.472 2.280 -11.728 1.00 79.62 214 SER A N 1
ATOM 1599 C CA . SER A 1 214 ? 23.272 2.144 -10.888 1.00 79.62 214 SER A CA 1
ATOM 1600 C C . SER A 1 214 ? 22.128 2.989 -11.445 1.00 79.62 214 SER A C 1
ATOM 1602 O O . SER A 1 214 ? 22.351 4.108 -11.916 1.00 79.62 214 SER A O 1
ATOM 1604 N N . THR A 1 215 ? 20.905 2.475 -11.362 1.00 80.31 215 THR A N 1
ATOM 1605 C CA . THR A 1 215 ? 19.697 3.192 -11.783 1.00 80.31 215 THR A CA 1
ATOM 1606 C C . THR A 1 215 ? 18.940 3.683 -10.564 1.00 80.31 215 THR A C 1
ATOM 1608 O O . THR A 1 215 ? 18.762 2.949 -9.595 1.00 80.31 215 THR A O 1
ATOM 1611 N N . TRP A 1 216 ? 18.521 4.938 -10.626 1.00 81.94 216 TRP A N 1
ATOM 1612 C CA . TRP A 1 216 ? 17.754 5.622 -9.603 1.00 81.94 216 TRP A CA 1
ATOM 1613 C C . TRP A 1 216 ? 16.423 6.048 -10.180 1.00 81.94 216 TRP A C 1
ATOM 1615 O O . TRP A 1 216 ? 16.330 6.481 -11.330 1.00 81.94 216 TRP A O 1
ATOM 1625 N N . ARG A 1 217 ? 15.409 5.996 -9.338 1.00 84.62 217 ARG A N 1
ATOM 1626 C CA . ARG A 1 217 ? 14.079 6.478 -9.643 1.00 84.62 217 ARG A CA 1
ATOM 1627 C C . ARG A 1 217 ? 13.609 7.309 -8.473 1.00 84.62 217 ARG A C 1
ATOM 1629 O O . ARG A 1 217 ? 13.612 6.828 -7.350 1.00 84.62 217 ARG A O 1
ATOM 1636 N N . VAL A 1 218 ? 13.227 8.546 -8.734 1.00 88.19 218 VAL A N 1
ATOM 1637 C CA . VAL A 1 218 ? 12.738 9.471 -7.712 1.00 88.19 218 VAL A CA 1
ATOM 1638 C C . VAL A 1 218 ? 11.344 9.913 -8.110 1.00 88.19 218 VAL A C 1
ATOM 1640 O O . VAL A 1 218 ? 11.146 10.348 -9.241 1.00 88.19 218 VAL A O 1
ATOM 1643 N N . GLY A 1 219 ? 10.380 9.795 -7.211 1.00 89.69 219 GLY A N 1
ATOM 1644 C CA . GLY A 1 219 ? 8.988 10.128 -7.461 1.00 89.69 219 GLY A CA 1
ATOM 1645 C C . GLY A 1 219 ? 8.345 10.888 -6.316 1.00 89.69 219 GLY A C 1
ATOM 1646 O O . GLY A 1 219 ? 8.866 10.946 -5.202 1.00 89.69 219 GLY A O 1
ATOM 1647 N N . VAL A 1 220 ? 7.200 11.493 -6.615 1.00 93.94 220 VAL A N 1
ATOM 1648 C CA . VAL A 1 220 ? 6.399 12.259 -5.652 1.00 93.94 220 VAL A CA 1
ATOM 1649 C C . VAL A 1 220 ? 5.013 11.623 -5.577 1.00 93.94 220 VAL A C 1
ATOM 1651 O O . VAL A 1 220 ? 4.119 12.043 -6.310 1.00 93.94 220 VAL A O 1
ATOM 1654 N N . PRO A 1 221 ? 4.821 10.566 -4.768 1.00 93.19 221 PRO A N 1
ATOM 1655 C CA . PRO A 1 221 ? 3.533 9.895 -4.683 1.00 93.19 221 PRO A CA 1
ATOM 1656 C C . PRO A 1 221 ? 2.499 10.785 -3.992 1.00 93.19 221 PRO A C 1
ATOM 1658 O O . PRO A 1 221 ? 2.771 11.401 -2.958 1.00 93.19 221 PRO A O 1
ATOM 1661 N N . VAL A 1 222 ? 1.292 10.806 -4.550 1.00 95.31 222 VAL A N 1
ATOM 1662 C CA . VAL A 1 222 ? 0.082 11.328 -3.916 1.00 95.31 222 VAL A CA 1
ATOM 1663 C C . VAL A 1 222 ? -0.911 10.182 -3.827 1.00 95.31 222 VAL A C 1
ATOM 1665 O O . VAL A 1 222 ? -1.350 9.661 -4.851 1.00 95.31 222 VAL A O 1
ATOM 1668 N N . ALA A 1 223 ? -1.251 9.792 -2.603 1.00 93.62 223 ALA A N 1
ATOM 1669 C CA . ALA A 1 223 ? -2.097 8.642 -2.320 1.00 93.62 223 ALA A CA 1
ATOM 1670 C C . ALA A 1 223 ? -3.348 9.074 -1.561 1.00 93.62 223 ALA A C 1
ATOM 1672 O O . ALA A 1 223 ? -3.261 9.742 -0.532 1.00 93.62 223 ALA A O 1
ATOM 1673 N N . TRP A 1 224 ? -4.510 8.656 -2.039 1.00 94.50 224 TRP A N 1
ATOM 1674 C CA . TRP A 1 224 ? -5.786 8.791 -1.361 1.00 94.50 224 TRP A CA 1
ATOM 1675 C C . TRP A 1 224 ? -6.296 7.414 -0.951 1.00 94.50 224 TRP A C 1
ATOM 1677 O O . TRP A 1 224 ? -6.224 6.460 -1.726 1.00 94.50 224 TRP A O 1
ATOM 1687 N N . ARG A 1 225 ? -6.822 7.307 0.266 1.00 91.88 225 ARG A N 1
ATOM 1688 C CA . ARG A 1 225 ? -7.454 6.093 0.779 1.00 91.88 225 ARG A CA 1
ATOM 1689 C C . ARG A 1 225 ? -8.778 6.432 1.429 1.00 91.88 225 ARG A C 1
ATOM 1691 O O . ARG A 1 225 ? -8.908 7.465 2.083 1.00 91.88 225 ARG A O 1
ATOM 1698 N N . TYR A 1 226 ? -9.738 5.535 1.275 1.00 91.19 226 TYR A N 1
ATOM 1699 C CA . TYR A 1 226 ? -11.051 5.626 1.891 1.00 91.19 226 TYR A CA 1
ATOM 1700 C C . TYR A 1 226 ? -11.507 4.262 2.386 1.00 91.19 226 TYR A C 1
ATOM 1702 O O . TYR A 1 226 ? -11.386 3.257 1.683 1.00 91.19 226 TYR A O 1
ATOM 1710 N N . ARG A 1 227 ? -12.104 4.253 3.572 1.00 89.00 227 ARG A N 1
ATOM 1711 C CA . ARG A 1 227 ? -12.808 3.118 4.151 1.00 89.00 227 ARG A CA 1
ATOM 1712 C C . ARG A 1 227 ? -14.090 3.636 4.813 1.00 89.00 227 ARG A C 1
ATOM 1714 O O . ARG A 1 227 ? -14.049 4.604 5.575 1.00 89.00 227 ARG A O 1
ATOM 1721 N N . PRO A 1 228 ? -15.259 3.054 4.510 1.00 88.00 228 PRO A N 1
ATOM 1722 C CA . PRO A 1 228 ? -16.497 3.449 5.156 1.00 88.00 228 PRO A CA 1
ATOM 1723 C C . PRO A 1 228 ? -16.481 3.035 6.633 1.00 88.00 228 PRO A C 1
ATOM 1725 O O . PRO A 1 228 ? -15.667 2.219 7.056 1.00 88.00 228 PRO A O 1
ATOM 1728 N N . ALA A 1 229 ? -17.429 3.563 7.405 1.00 83.06 229 ALA A N 1
ATOM 1729 C CA . ALA A 1 229 ? -17.611 3.151 8.791 1.00 83.06 229 ALA A CA 1
ATOM 1730 C C . ALA A 1 229 ? -17.822 1.621 8.899 1.00 83.06 229 ALA A C 1
ATOM 1732 O O . ALA A 1 229 ? -18.621 1.078 8.114 1.00 83.06 229 ALA A O 1
ATOM 1733 N N . PRO A 1 230 ? -17.140 0.938 9.842 1.00 79.31 230 PRO A N 1
ATOM 1734 C CA . PRO A 1 230 ? -17.383 -0.467 10.129 1.00 79.31 230 PRO A CA 1
ATOM 1735 C C . PRO A 1 230 ? -18.790 -0.694 10.694 1.00 79.31 230 PRO A C 1
ATOM 1737 O O . PRO A 1 230 ? -19.426 0.208 11.250 1.00 79.31 230 PRO A O 1
ATOM 1740 N N . VAL A 1 231 ? -19.269 -1.927 10.532 1.00 80.12 231 VAL A N 1
ATOM 1741 C CA . VAL A 1 231 ? -20.553 -2.399 11.061 1.00 80.12 231 VAL A CA 1
ATOM 1742 C C . VAL A 1 231 ? -20.290 -3.524 12.056 1.00 80.12 231 VAL A C 1
ATOM 1744 O O . VAL A 1 231 ? -19.583 -4.475 11.720 1.00 80.12 231 VAL A O 1
ATOM 1747 N N . PHE A 1 232 ? -20.864 -3.414 13.250 1.00 76.06 232 PHE A N 1
ATOM 1748 C CA . PHE A 1 232 ? -20.798 -4.425 14.307 1.00 76.06 232 PHE A CA 1
ATOM 1749 C C . PHE A 1 232 ? -22.050 -5.297 14.270 1.00 76.06 232 PHE A C 1
ATOM 1751 O O . PHE A 1 232 ? -23.151 -4.783 14.043 1.00 76.06 232 PHE A O 1
ATOM 1758 N N . ASP A 1 233 ? -21.857 -6.610 14.404 1.00 74.25 233 ASP A N 1
ATOM 1759 C CA . ASP A 1 233 ? -22.907 -7.642 14.376 1.00 74.25 233 ASP A CA 1
ATOM 1760 C C . ASP A 1 233 ? -23.908 -7.501 13.219 1.00 74.25 233 ASP A C 1
ATOM 1762 O O . ASP A 1 233 ? -25.083 -7.835 13.313 1.00 74.25 233 ASP A O 1
ATOM 1766 N N . GLY A 1 234 ? -23.434 -6.974 12.086 1.00 70.25 234 GLY A N 1
ATOM 1767 C CA . GLY A 1 234 ? -24.219 -6.807 10.863 1.00 70.25 234 GLY A CA 1
ATOM 1768 C C . GLY A 1 234 ? -25.243 -5.664 10.866 1.00 70.25 234 GLY A C 1
ATOM 1769 O O . GLY A 1 234 ? -25.737 -5.326 9.790 1.00 70.25 234 GLY A O 1
ATOM 1770 N N . GLU A 1 235 ? -25.519 -5.022 12.003 1.00 70.69 235 GLU A N 1
ATOM 1771 C CA . GLU A 1 235 ? -26.629 -4.062 12.132 1.00 70.69 235 GLU A CA 1
ATOM 1772 C C . GLU A 1 235 ? -26.209 -2.688 12.681 1.00 70.69 235 GLU A C 1
ATOM 1774 O O . GLU A 1 235 ? -26.799 -1.662 12.326 1.00 70.69 235 GLU A O 1
ATOM 1779 N N . LEU A 1 236 ? -25.147 -2.627 13.488 1.00 70.19 236 LEU A N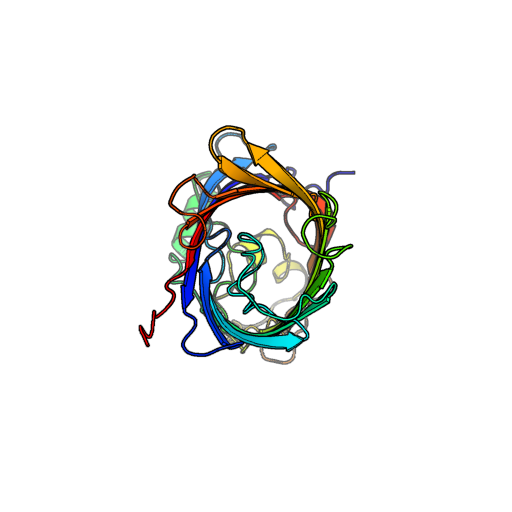 1
ATOM 1780 C CA . LEU A 1 236 ? -24.704 -1.405 14.160 1.00 70.19 236 LEU A CA 1
ATOM 1781 C C . LEU A 1 236 ? -23.574 -0.721 13.387 1.00 70.19 236 LEU A C 1
ATOM 1783 O O . LEU A 1 236 ? -22.389 -0.972 13.596 1.00 70.19 236 LEU A O 1
ATOM 1787 N N . ALA A 1 237 ? -23.948 0.180 12.476 1.00 68.06 237 ALA A N 1
ATOM 1788 C CA . ALA A 1 237 ? -22.995 1.084 11.838 1.00 68.06 237 ALA A CA 1
ATOM 1789 C C . ALA A 1 237 ? -22.575 2.183 12.822 1.00 68.06 237 ALA A C 1
ATOM 1791 O O . ALA A 1 237 ? -23.407 2.986 13.260 1.00 68.06 237 ALA A O 1
ATOM 1792 N N . VAL A 1 238 ? -21.280 2.270 13.128 1.00 67.31 238 VAL A N 1
ATOM 1793 C CA . VAL A 1 238 ? -20.799 3.311 14.042 1.00 67.31 238 VAL A CA 1
ATOM 1794 C C . VAL A 1 238 ? -20.686 4.622 13.290 1.00 67.31 238 VAL A C 1
ATOM 1796 O O . VAL A 1 238 ? -19.860 4.794 12.392 1.00 67.31 238 VAL A O 1
ATOM 1799 N N . ARG A 1 239 ? -21.554 5.565 13.642 1.00 65.56 239 ARG A N 1
ATOM 1800 C CA . ARG A 1 239 ? -21.595 6.872 12.989 1.00 65.56 239 ARG A CA 1
ATOM 1801 C C . ARG A 1 239 ? -20.265 7.596 13.171 1.00 65.56 239 ARG A C 1
ATOM 1803 O O . ARG A 1 239 ? -19.613 7.474 14.199 1.00 65.56 239 ARG A O 1
ATOM 1810 N N . ASP A 1 240 ? -19.885 8.349 12.145 1.00 70.31 240 ASP A N 1
ATOM 1811 C CA . ASP A 1 240 ? -18.691 9.192 12.153 1.00 70.31 240 ASP A CA 1
ATOM 1812 C C . ASP A 1 240 ? -17.356 8.473 12.380 1.00 70.31 240 ASP A C 1
ATOM 1814 O O . ASP A 1 240 ? -16.395 9.122 12.771 1.00 70.31 240 ASP A O 1
ATOM 1818 N N . THR A 1 241 ? -17.258 7.181 12.050 1.00 71.69 241 THR A N 1
ATOM 1819 C CA . THR A 1 241 ? -16.006 6.391 12.095 1.00 71.69 241 THR A CA 1
ATOM 1820 C C . THR A 1 241 ? -15.427 6.072 10.716 1.00 71.69 241 THR A C 1
ATOM 1822 O O . THR A 1 241 ? -14.455 5.337 10.602 1.00 71.69 241 THR A O 1
ATOM 1825 N N . GLN A 1 242 ? -15.994 6.630 9.640 1.00 79.81 242 GLN A N 1
ATOM 1826 C CA . GLN A 1 242 ? -15.422 6.473 8.304 1.00 79.81 242 GLN A CA 1
ATOM 1827 C C . GLN A 1 242 ? -14.013 7.060 8.247 1.00 79.81 242 GLN A C 1
ATOM 1829 O O . GLN A 1 242 ? -13.774 8.172 8.724 1.00 79.81 242 GLN A O 1
ATOM 1834 N N . GLU A 1 243 ? -13.109 6.335 7.615 1.00 82.31 243 GLU A N 1
ATOM 1835 C CA . GLU A 1 243 ? -11.704 6.687 7.517 1.00 82.31 243 GLU A CA 1
ATOM 1836 C C . GLU A 1 243 ? -11.427 7.196 6.108 1.00 82.31 243 GLU A C 1
ATOM 1838 O O . GLU A 1 243 ? -11.834 6.601 5.107 1.00 82.31 243 GLU A O 1
ATOM 1843 N N . TRP A 1 244 ? -10.709 8.303 6.004 1.00 86.94 244 TRP A N 1
ATOM 1844 C CA . TRP A 1 244 ? -10.076 8.653 4.742 1.00 86.94 244 TRP A CA 1
ATOM 1845 C C . TRP A 1 244 ? -8.796 9.412 4.995 1.00 86.94 244 TRP A C 1
ATOM 1847 O O . TRP A 1 244 ? -8.676 10.127 5.990 1.00 86.94 244 TRP A O 1
ATOM 1857 N N . SER A 1 245 ? -7.842 9.267 4.091 1.00 87.31 245 SER A N 1
ATOM 1858 C CA . SER A 1 245 ? -6.604 10.024 4.135 1.00 87.31 245 SER A CA 1
ATOM 1859 C C . SER A 1 245 ? -6.139 10.400 2.743 1.00 87.31 245 SER A C 1
ATOM 1861 O O . SER A 1 245 ? -6.417 9.733 1.749 1.00 87.31 245 SER A O 1
ATOM 1863 N N . LEU A 1 246 ? -5.426 11.513 2.693 1.00 91.38 246 LEU A N 1
ATOM 1864 C CA . LEU A 1 246 ? -4.653 11.978 1.564 1.00 91.38 246 LEU A CA 1
ATOM 1865 C C . LEU A 1 246 ? -3.222 12.147 2.060 1.00 91.38 246 LEU A C 1
ATOM 1867 O O . LEU A 1 246 ? -2.978 12.921 2.985 1.00 91.38 246 LEU A O 1
ATOM 1871 N N . HIS A 1 247 ? -2.289 11.441 1.443 1.00 90.25 247 HIS A N 1
ATOM 1872 C CA . HIS A 1 247 ? -0.866 11.526 1.726 1.00 90.25 247 HIS A CA 1
ATOM 1873 C C . HIS A 1 247 ? -0.127 12.050 0.504 1.00 90.25 247 HIS A C 1
ATOM 1875 O O . HIS A 1 247 ? -0.483 11.742 -0.633 1.00 90.25 247 HIS A O 1
ATOM 1881 N N . ALA A 1 248 ? 0.926 12.813 0.754 1.00 92.50 248 ALA A N 1
ATOM 1882 C CA . ALA A 1 248 ? 1.901 13.193 -0.251 1.00 92.50 248 ALA A CA 1
ATOM 1883 C C . ALA A 1 248 ? 3.294 12.867 0.276 1.00 92.50 248 ALA A C 1
ATOM 1885 O O . ALA A 1 248 ? 3.529 12.902 1.487 1.00 92.50 248 ALA A O 1
ATOM 1886 N N . GLY A 1 249 ? 4.210 12.538 -0.623 1.00 92.81 249 GLY A N 1
ATOM 1887 C CA . GLY A 1 249 ? 5.501 12.031 -0.208 1.00 92.81 249 GLY A CA 1
ATOM 1888 C C . GLY A 1 249 ? 6.618 12.212 -1.211 1.00 92.81 249 GLY A C 1
ATOM 1889 O O . GLY A 1 249 ? 6.454 12.830 -2.261 1.00 92.81 249 GLY A O 1
ATOM 1890 N N . VAL A 1 250 ? 7.761 11.634 -0.867 1.00 92.81 250 VAL A N 1
ATOM 1891 C CA . VAL A 1 250 ? 8.895 11.443 -1.769 1.00 92.81 250 VAL A CA 1
ATOM 1892 C C . VAL A 1 250 ? 9.262 9.971 -1.724 1.00 92.81 250 VAL A C 1
ATOM 1894 O O . VAL A 1 250 ? 9.434 9.413 -0.646 1.00 92.81 250 VAL A O 1
ATOM 1897 N N . SER A 1 251 ? 9.386 9.353 -2.890 1.00 90.62 251 SER A N 1
ATOM 1898 C CA . SER A 1 251 ? 9.862 7.983 -3.042 1.00 90.62 251 SER A CA 1
ATOM 1899 C C . SER A 1 251 ? 11.164 8.000 -3.829 1.00 90.62 251 SER A C 1
ATOM 1901 O O . SER A 1 251 ? 11.284 8.709 -4.827 1.00 90.62 251 SER A O 1
ATOM 1903 N N . ALA A 1 252 ? 12.157 7.246 -3.384 1.00 88.88 252 ALA A N 1
ATOM 1904 C CA . ALA A 1 252 ? 13.394 7.021 -4.103 1.00 88.88 252 ALA A CA 1
ATOM 1905 C C . ALA A 1 252 ? 13.692 5.527 -4.119 1.00 88.88 252 ALA A C 1
ATOM 1907 O O . ALA A 1 252 ? 13.759 4.891 -3.072 1.00 88.88 252 ALA A O 1
ATOM 1908 N N . ALA A 1 253 ? 13.911 4.974 -5.303 1.00 86.06 253 ALA A N 1
ATOM 1909 C CA . ALA A 1 253 ? 14.292 3.589 -5.478 1.00 86.06 253 ALA A CA 1
ATOM 1910 C C . ALA A 1 253 ? 15.638 3.491 -6.193 1.00 86.06 253 ALA A C 1
ATOM 1912 O O . ALA A 1 253 ? 15.910 4.242 -7.136 1.00 86.06 253 ALA A O 1
ATOM 1913 N N . VAL A 1 254 ? 16.490 2.576 -5.735 1.00 84.94 254 VAL A N 1
ATOM 1914 C CA . VAL A 1 254 ? 17.820 2.356 -6.305 1.00 84.94 254 VAL A CA 1
ATOM 1915 C C . VAL A 1 254 ? 18.049 0.884 -6.613 1.00 84.94 254 VAL A C 1
ATOM 1917 O O . VAL A 1 254 ? 17.901 0.009 -5.758 1.00 84.94 254 VAL A O 1
ATOM 1920 N N . THR A 1 255 ? 18.484 0.628 -7.844 1.00 82.69 255 THR A N 1
ATOM 1921 C CA . THR A 1 255 ? 18.938 -0.683 -8.307 1.00 82.69 255 THR A CA 1
ATOM 1922 C C . THR A 1 255 ? 20.461 -0.630 -8.476 1.00 82.69 255 THR A C 1
ATOM 1924 O O . THR A 1 255 ? 20.962 0.075 -9.366 1.00 82.69 255 THR A O 1
ATOM 1927 N N . PRO A 1 256 ? 21.237 -1.340 -7.637 1.00 80.81 256 PRO A N 1
ATOM 1928 C CA . PRO A 1 256 ? 22.690 -1.348 -7.743 1.00 80.81 256 PRO A CA 1
ATOM 1929 C C . PRO A 1 256 ? 23.189 -1.903 -9.083 1.00 80.81 256 PRO A C 1
ATOM 1931 O O . PRO A 1 256 ? 22.588 -2.800 -9.688 1.00 80.81 256 PRO A O 1
ATOM 1934 N N . PHE A 1 257 ? 24.343 -1.406 -9.533 1.00 77.06 257 PHE A N 1
ATOM 1935 C CA . PHE A 1 257 ? 25.053 -1.978 -10.675 1.00 77.06 257 PHE A CA 1
ATOM 1936 C C . PHE A 1 257 ? 25.304 -3.486 -10.475 1.00 77.06 257 PHE A C 1
ATOM 1938 O O . PHE A 1 257 ? 25.681 -3.929 -9.395 1.00 77.06 257 PHE A O 1
ATOM 1945 N N . GLY A 1 258 ? 25.060 -4.291 -11.515 1.00 70.75 258 GLY A N 1
ATOM 1946 C CA . GLY A 1 258 ? 25.168 -5.757 -11.459 1.00 70.75 258 GLY A CA 1
ATOM 1947 C C . GLY A 1 258 ? 23.938 -6.489 -10.900 1.00 70.75 258 GLY A C 1
ATOM 1948 O O . GLY A 1 258 ? 23.775 -7.672 -11.176 1.00 70.75 258 GLY A O 1
ATOM 1949 N N . MET A 1 259 ? 23.022 -5.793 -10.214 1.00 68.12 259 MET A N 1
ATOM 1950 C CA . MET A 1 259 ? 21.787 -6.363 -9.641 1.00 68.12 259 MET A CA 1
ATOM 1951 C C . MET A 1 259 ? 20.515 -5.939 -10.388 1.00 68.12 259 MET A C 1
ATOM 1953 O O . MET A 1 259 ? 19.416 -6.136 -9.877 1.00 68.12 259 MET A O 1
ATOM 1957 N N . ARG A 1 260 ? 20.677 -5.389 -11.603 1.00 58.72 260 ARG A N 1
ATOM 1958 C CA . ARG A 1 260 ? 19.715 -4.624 -12.433 1.00 58.72 260 ARG A CA 1
ATOM 1959 C C . ARG A 1 260 ? 18.298 -5.209 -12.644 1.00 58.72 260 ARG A C 1
ATOM 1961 O O . ARG A 1 260 ? 17.526 -4.593 -13.366 1.00 58.72 260 ARG A O 1
ATOM 1968 N N . ARG A 1 261 ? 17.957 -6.376 -12.084 1.00 59.72 261 ARG A N 1
ATOM 1969 C CA . ARG A 1 261 ? 16.639 -7.036 -12.178 1.00 59.72 261 ARG A CA 1
ATOM 1970 C C . ARG A 1 261 ? 16.234 -7.883 -10.967 1.00 59.72 261 ARG A C 1
ATOM 1972 O O . ARG A 1 261 ? 15.260 -8.607 -11.062 1.00 59.72 261 ARG A O 1
ATOM 1979 N N . HIS A 1 262 ? 17.012 -7.896 -9.888 1.00 65.19 262 HIS A N 1
ATOM 1980 C CA . HIS A 1 262 ? 16.792 -8.851 -8.794 1.00 65.19 262 HIS A CA 1
ATOM 1981 C C . HIS A 1 262 ? 16.606 -8.188 -7.443 1.00 65.19 262 HIS A C 1
ATOM 1983 O O . HIS A 1 262 ? 16.108 -8.840 -6.532 1.00 65.19 262 HIS A O 1
ATOM 1989 N N . LEU A 1 263 ? 17.036 -6.933 -7.302 1.00 76.94 263 LEU A N 1
ATOM 1990 C CA . LEU A 1 263 ? 17.066 -6.265 -6.015 1.00 76.94 263 LEU A CA 1
ATOM 1991 C C . LEU A 1 263 ? 16.934 -4.750 -6.175 1.00 76.94 263 LEU A C 1
ATOM 1993 O O . LEU A 1 263 ? 17.743 -4.127 -6.865 1.00 76.94 263 LEU A O 1
ATOM 1997 N N . GLU A 1 264 ? 15.955 -4.169 -5.492 1.00 79.75 264 GLU A N 1
ATOM 1998 C CA . GLU A 1 264 ? 15.726 -2.727 -5.407 1.00 79.75 264 GLU A CA 1
ATOM 1999 C C . GLU A 1 264 ? 15.574 -2.310 -3.939 1.00 79.75 264 GLU A C 1
ATOM 2001 O O . GLU A 1 264 ? 14.850 -2.948 -3.171 1.00 79.75 264 GLU A O 1
ATOM 2006 N N . PHE A 1 265 ? 16.267 -1.240 -3.549 1.00 83.81 265 PHE A N 1
ATOM 2007 C CA . PHE A 1 265 ? 16.050 -0.584 -2.260 1.00 83.81 265 PHE A CA 1
ATOM 2008 C C . PHE A 1 265 ? 15.116 0.600 -2.455 1.00 83.81 265 PHE A C 1
ATOM 2010 O O . PHE A 1 265 ? 15.388 1.452 -3.300 1.00 83.81 265 PHE A O 1
ATOM 2017 N N . ILE A 1 266 ? 14.056 0.662 -1.656 1.00 84.88 266 ILE A N 1
ATOM 2018 C CA . ILE A 1 266 ? 13.024 1.697 -1.715 1.00 84.88 266 ILE A CA 1
ATOM 2019 C C . ILE A 1 266 ? 13.095 2.520 -0.433 1.00 84.88 266 ILE A C 1
ATOM 2021 O O . ILE A 1 266 ? 13.062 1.971 0.666 1.00 84.88 266 ILE A O 1
ATOM 2025 N N . PHE A 1 267 ? 13.170 3.833 -0.587 1.00 89.06 267 PHE A N 1
ATOM 2026 C CA . PHE A 1 267 ? 13.117 4.826 0.473 1.00 89.06 267 PHE A CA 1
ATOM 2027 C C . PHE A 1 267 ? 11.881 5.684 0.242 1.00 89.06 267 PHE A C 1
ATOM 2029 O O . PHE A 1 267 ? 11.727 6.269 -0.825 1.00 89.06 267 PHE A O 1
ATOM 2036 N N . ASP A 1 268 ? 11.001 5.757 1.225 1.00 87.44 268 ASP A N 1
ATOM 2037 C CA . ASP A 1 268 ? 9.732 6.474 1.127 1.00 87.44 268 ASP A CA 1
ATOM 2038 C C . ASP A 1 268 ? 9.633 7.448 2.303 1.00 87.44 268 ASP A C 1
ATOM 2040 O O . ASP A 1 268 ? 10.004 7.120 3.427 1.00 87.44 268 ASP A O 1
ATOM 2044 N N . TYR A 1 269 ? 9.147 8.654 2.051 1.00 89.38 269 TYR A N 1
ATOM 2045 C CA . TYR A 1 269 ? 8.600 9.513 3.083 1.00 89.38 269 TYR A CA 1
ATOM 2046 C C . TYR A 1 269 ? 7.158 9.877 2.739 1.00 89.38 269 TYR A C 1
ATOM 2048 O O . TYR A 1 269 ? 6.929 10.478 1.691 1.00 89.38 269 TYR A O 1
ATOM 2056 N N . ARG A 1 270 ? 6.208 9.610 3.644 1.00 86.88 270 ARG A N 1
ATOM 2057 C CA . ARG A 1 270 ? 4.797 10.020 3.525 1.00 86.88 270 ARG A CA 1
ATOM 2058 C C . ARG A 1 270 ? 4.451 11.036 4.592 1.00 86.88 270 ARG A C 1
ATOM 2060 O O . ARG A 1 270 ? 4.720 10.815 5.768 1.00 86.88 270 ARG A O 1
ATOM 2067 N N . ALA A 1 271 ? 3.786 12.108 4.187 1.00 87.62 271 ALA A N 1
ATOM 2068 C CA . ALA A 1 271 ? 3.197 13.093 5.077 1.00 87.62 271 ALA A CA 1
ATOM 2069 C C . ALA A 1 271 ? 1.673 13.139 4.878 1.00 87.62 271 ALA A C 1
ATOM 2071 O O . ALA A 1 271 ? 1.201 13.098 3.735 1.00 87.62 271 ALA A O 1
ATOM 2072 N N . PRO A 1 272 ? 0.886 13.242 5.960 1.00 85.56 272 PRO A N 1
ATOM 2073 C CA . PRO A 1 272 ? -0.556 13.386 5.869 1.00 85.56 272 PRO A CA 1
ATOM 2074 C C . PRO A 1 272 ? -0.889 14.815 5.419 1.00 85.56 272 PRO A C 1
ATOM 2076 O O . PRO A 1 272 ? -0.436 15.796 6.007 1.00 85.56 272 PRO A O 1
ATOM 2079 N N . VAL A 1 273 ? -1.690 14.939 4.366 1.00 86.56 273 VAL A N 1
ATOM 2080 C CA . VAL A 1 273 ? -2.164 16.222 3.823 1.00 86.56 273 VAL A CA 1
ATOM 2081 C C . VAL A 1 273 ? -3.547 16.550 4.374 1.00 86.56 273 VAL A C 1
ATOM 2083 O O . VAL A 1 273 ? -3.801 17.677 4.798 1.00 86.56 273 VAL A O 1
ATOM 2086 N N . ALA A 1 274 ? -4.440 15.561 4.361 1.00 84.81 274 ALA A N 1
ATOM 2087 C CA . ALA A 1 274 ? -5.803 15.665 4.865 1.00 84.81 274 ALA A CA 1
ATOM 2088 C C . ALA A 1 274 ? -6.346 14.271 5.218 1.00 84.81 274 ALA A C 1
ATOM 2090 O O . ALA A 1 274 ? -5.784 13.262 4.800 1.00 84.81 274 ALA A O 1
ATOM 2091 N N . GLY A 1 275 ? -7.433 14.208 5.979 1.00 80.06 275 GLY A N 1
ATOM 2092 C CA . GLY A 1 275 ? -8.021 12.954 6.420 1.00 80.06 275 GLY A CA 1
ATOM 2093 C C . GLY A 1 275 ? -9.111 13.129 7.472 1.00 80.06 275 GLY A C 1
ATOM 2094 O O . GLY A 1 275 ? -9.338 14.229 7.978 1.00 80.06 275 GLY A O 1
ATOM 2095 N N . LYS A 1 276 ? -9.788 12.030 7.798 1.00 79.38 276 LYS A N 1
ATOM 2096 C CA . LYS A 1 276 ? -10.751 11.909 8.900 1.00 79.38 276 LYS A CA 1
ATOM 2097 C C . LYS A 1 276 ? -10.569 10.540 9.548 1.00 79.38 276 LYS A C 1
ATOM 2099 O O . LYS A 1 276 ? -10.386 9.562 8.828 1.00 79.38 276 LYS A O 1
ATOM 2104 N N . ASN A 1 277 ? -10.634 10.503 10.880 1.00 72.94 277 ASN A N 1
ATOM 2105 C CA . ASN A 1 277 ? -10.538 9.289 11.704 1.00 72.94 277 ASN A CA 1
ATOM 2106 C C . ASN A 1 277 ? -9.313 8.415 11.402 1.00 72.94 277 ASN A C 1
ATOM 2108 O O . ASN A 1 277 ? -9.357 7.203 11.542 1.00 72.94 277 ASN A O 1
ATOM 2112 N N . LEU A 1 278 ? -8.225 9.047 10.964 1.00 71.62 278 LEU A N 1
ATOM 2113 C CA . LEU A 1 278 ? -6.929 8.416 10.788 1.00 71.62 278 LEU A CA 1
ATOM 2114 C C . LEU A 1 278 ? -5.874 9.290 11.447 1.00 71.62 278 LEU A C 1
ATOM 2116 O O . LEU A 1 278 ? -5.963 10.522 11.437 1.00 71.62 278 LEU A O 1
ATOM 2120 N N . ARG A 1 279 ? -4.857 8.638 12.007 1.00 71.50 279 ARG A N 1
ATOM 2121 C CA . ARG A 1 279 ? -3.716 9.315 12.617 1.00 71.50 279 ARG A CA 1
ATOM 2122 C C . ARG A 1 279 ? -2.963 10.135 11.571 1.00 71.50 279 ARG A C 1
ATOM 2124 O O . ARG A 1 279 ? -2.669 9.648 10.479 1.00 71.50 279 ARG A O 1
ATOM 2131 N N . ALA A 1 280 ? -2.584 11.361 11.928 1.00 75.44 280 ALA A N 1
ATOM 2132 C CA . ALA A 1 280 ? -1.608 12.111 11.153 1.00 75.44 280 ALA A CA 1
ATOM 2133 C C . ALA A 1 280 ? -0.208 11.522 11.384 1.00 75.44 280 ALA A C 1
ATOM 2135 O O . ALA A 1 280 ? 0.468 11.841 12.365 1.00 75.44 280 ALA A O 1
ATOM 2136 N N . GLU A 1 281 ? 0.207 10.642 10.475 1.00 78.69 281 GLU A N 1
ATOM 2137 C CA . GLU A 1 281 ? 1.485 9.939 10.538 1.00 78.69 281 GLU A CA 1
ATOM 2138 C C . GLU A 1 281 ? 2.453 10.405 9.446 1.00 78.69 281 GLU A C 1
ATOM 2140 O O . GLU A 1 281 ? 2.189 10.266 8.249 1.00 78.69 281 GLU A O 1
ATOM 2145 N N . HIS A 1 282 ? 3.591 10.939 9.885 1.00 86.00 282 HIS A N 1
ATOM 2146 C CA . HIS A 1 282 ? 4.786 11.126 9.077 1.00 86.00 282 HIS A CA 1
ATOM 2147 C C . HIS A 1 282 ? 5.596 9.833 9.101 1.00 86.00 282 HIS A C 1
ATOM 2149 O O . HIS A 1 282 ? 6.141 9.470 10.142 1.00 86.00 282 HIS A O 1
ATOM 2155 N N . GLN A 1 283 ? 5.699 9.147 7.970 1.00 86.62 283 GLN A N 1
ATOM 2156 C CA . GLN A 1 283 ? 6.319 7.826 7.918 1.00 86.62 283 GLN A CA 1
ATOM 2157 C C . GLN A 1 283 ? 7.534 7.830 6.994 1.00 86.62 283 GLN A C 1
ATOM 2159 O O . GLN A 1 283 ? 7.401 8.130 5.811 1.00 86.62 283 GLN A O 1
ATOM 2164 N N . LEU A 1 284 ? 8.699 7.456 7.522 1.00 89.25 284 LEU A N 1
ATOM 2165 C CA . LEU A 1 284 ? 9.902 7.130 6.763 1.00 89.25 284 LEU A CA 1
ATOM 2166 C C . LEU A 1 284 ? 9.954 5.612 6.545 1.00 89.25 284 LEU A C 1
ATOM 2168 O O . LEU A 1 284 ? 10.098 4.856 7.498 1.00 89.25 284 LEU A O 1
ATOM 2172 N N . GLY A 1 285 ? 9.835 5.148 5.311 1.00 86.81 285 GLY A N 1
ATOM 2173 C CA . GLY A 1 285 ? 9.918 3.740 4.945 1.00 86.81 285 GLY A CA 1
ATOM 2174 C C . GLY A 1 285 ? 11.263 3.379 4.325 1.00 86.81 285 GLY A C 1
ATOM 2175 O O . GLY A 1 285 ? 11.782 4.116 3.488 1.00 86.81 285 GLY A O 1
ATOM 2176 N N . VAL A 1 286 ? 11.787 2.210 4.683 1.00 88.44 286 VAL A N 1
ATOM 2177 C CA . VAL A 1 286 ? 12.826 1.512 3.921 1.00 88.44 286 VAL A CA 1
ATOM 2178 C C . VAL A 1 286 ? 12.295 0.138 3.546 1.00 88.44 286 VAL A C 1
ATOM 2180 O O . VAL A 1 286 ? 11.755 -0.571 4.391 1.00 88.44 286 VAL A O 1
ATOM 2183 N N . ALA A 1 287 ? 12.448 -0.267 2.293 1.00 85.62 287 ALA A N 1
ATOM 2184 C CA . ALA A 1 287 ? 12.062 -1.603 1.877 1.00 85.62 287 ALA A CA 1
ATOM 2185 C C . ALA A 1 287 ? 13.025 -2.223 0.877 1.00 85.62 287 ALA A C 1
ATOM 2187 O O . ALA A 1 287 ? 13.754 -1.534 0.162 1.00 85.62 287 ALA A O 1
ATOM 2188 N N . LEU A 1 288 ? 12.993 -3.551 0.846 1.00 85.56 288 LEU A N 1
ATOM 2189 C CA . LEU A 1 288 ? 13.711 -4.372 -0.112 1.00 85.56 288 LEU A CA 1
ATOM 2190 C C . LEU A 1 288 ? 12.711 -5.062 -1.039 1.00 85.56 288 LEU A C 1
ATOM 2192 O O . LEU A 1 288 ? 11.884 -5.841 -0.568 1.00 85.56 288 LEU A O 1
ATOM 2196 N N . ALA A 1 289 ? 12.818 -4.830 -2.342 1.00 81.81 289 ALA A N 1
ATOM 2197 C CA . ALA A 1 289 ? 12.077 -5.585 -3.344 1.00 81.81 289 ALA A CA 1
ATOM 2198 C C . ALA A 1 289 ? 13.010 -6.577 -4.048 1.00 81.81 289 ALA A C 1
ATOM 2200 O O . ALA A 1 289 ? 14.093 -6.204 -4.504 1.00 81.81 289 ALA A O 1
ATOM 2201 N N . VAL A 1 290 ? 12.591 -7.842 -4.118 1.00 81.38 290 VAL A N 1
ATOM 2202 C CA . VAL A 1 290 ? 13.340 -8.938 -4.740 1.00 81.38 290 VAL A CA 1
ATOM 2203 C C . VAL A 1 290 ? 12.513 -9.582 -5.844 1.00 81.38 290 VAL A C 1
ATOM 2205 O O . VAL A 1 290 ? 11.372 -9.989 -5.619 1.00 81.38 290 VAL A O 1
ATOM 2208 N N . ASP A 1 291 ? 13.122 -9.731 -7.019 1.00 75.12 291 ASP A N 1
ATOM 2209 C CA . ASP A 1 291 ? 12.523 -10.408 -8.171 1.00 75.12 291 ASP A CA 1
ATOM 2210 C C . ASP A 1 291 ? 13.267 -11.711 -8.512 1.00 75.12 291 ASP A C 1
ATOM 2212 O O . ASP A 1 291 ? 14.448 -11.737 -8.890 1.00 75.12 291 ASP A O 1
ATOM 2216 N N . LEU A 1 292 ? 12.536 -12.815 -8.363 1.00 69.62 292 LEU A N 1
ATOM 2217 C CA . LEU A 1 292 ? 12.955 -14.180 -8.629 1.00 69.62 292 LEU A CA 1
ATOM 2218 C C . LEU A 1 292 ? 12.431 -14.601 -10.009 1.00 69.62 292 LEU A C 1
ATOM 2220 O O . LEU A 1 292 ? 11.417 -15.280 -10.146 1.00 69.62 292 LEU A O 1
ATOM 2224 N N . ILE A 1 293 ? 13.134 -14.219 -11.074 1.00 64.50 293 ILE A N 1
ATOM 2225 C CA . ILE A 1 293 ? 12.781 -14.671 -12.427 1.00 64.50 293 ILE A CA 1
ATOM 2226 C C . ILE A 1 293 ? 13.252 -16.117 -12.629 1.00 64.50 293 ILE A C 1
ATOM 2228 O O . ILE A 1 293 ? 14.453 -16.403 -12.605 1.00 64.50 293 ILE A O 1
ATOM 2232 N N . SER A 1 294 ? 12.317 -17.024 -12.931 1.00 48.22 294 SER A N 1
ATOM 2233 C CA . SER A 1 294 ? 12.640 -18.342 -13.484 1.00 48.22 294 SER A CA 1
ATOM 2234 C C . SER A 1 294 ? 13.236 -18.159 -14.882 1.00 48.22 294 SER A C 1
ATOM 2236 O O . SER A 1 294 ? 12.525 -17.923 -15.860 1.00 48.22 294 SER A O 1
ATOM 2238 N N . ARG A 1 295 ? 14.563 -18.250 -15.008 1.00 51.44 295 ARG A N 1
ATOM 2239 C CA . ARG A 1 295 ? 15.173 -18.420 -16.328 1.00 51.44 295 ARG A CA 1
ATOM 2240 C C . ARG A 1 295 ? 14.822 -19.823 -16.814 1.00 51.44 295 ARG A C 1
ATOM 2242 O O . ARG A 1 295 ? 15.467 -20.787 -16.414 1.00 51.44 295 ARG A O 1
ATOM 2249 N N . ARG A 1 296 ? 13.857 -19.944 -17.727 1.00 38.94 296 ARG A N 1
ATOM 2250 C CA . ARG A 1 296 ? 13.974 -20.996 -18.739 1.00 38.94 296 ARG A CA 1
ATOM 2251 C C . ARG A 1 296 ? 15.098 -20.555 -19.666 1.00 38.94 296 ARG A C 1
ATOM 2253 O O . ARG A 1 296 ? 14.908 -19.679 -20.505 1.00 38.94 296 ARG A O 1
ATOM 2260 N N . THR A 1 297 ? 16.294 -21.085 -19.432 1.00 32.88 297 THR A N 1
ATOM 2261 C CA . THR A 1 297 ? 17.298 -21.186 -20.492 1.00 32.88 297 THR A CA 1
ATOM 2262 C C . THR A 1 297 ? 16.633 -21.889 -21.680 1.00 32.88 297 THR A C 1
ATOM 2264 O O . THR A 1 297 ? 16.019 -22.935 -21.449 1.00 32.88 297 THR A O 1
ATOM 2267 N N . PRO A 1 298 ? 16.659 -21.304 -22.891 1.00 40.62 298 PRO A N 1
ATOM 2268 C CA . PRO A 1 298 ? 16.301 -22.040 -24.096 1.00 40.62 298 PRO A CA 1
ATOM 2269 C C . PRO A 1 298 ? 17.235 -23.237 -24.299 1.00 40.62 298 PRO A C 1
ATOM 2271 O O . PRO A 1 298 ? 18.404 -23.157 -23.848 1.00 40.62 298 PRO A O 1
#

Sequence (298 aa):
AAIPDSLGGTLTAAAIGAQALFAPAPGWTVGVSWMPGVTALSTFSADANRRAIGFSPVYVGVVRQITGGMNPLVTDSAVSPGGGSWSPLTTTAALIVAVPIPWPDYEIQLDRLNRGGTYVAENSGVRAWAVGYQLAAHWTPGAPPSAGPWSLHATHDLLVFFPAPYESAGLIEYEQNQIWKTIPDIEPFDTINYRFQVGLEVEPRLHLTALTGSTWRVGVPVAWRYRPAPVFDGELAVRDTQEWSLHAGVSAAVTPFGMRRHLEFIFDYRAPVAGKNLRAEHQLGVALAVDLISRRTP

pLDDT: mean 74.89, std 15.9, range [32.88, 96.44]

Foldseek 3Di:
DFDQALLGWAKEWEAEWEKEWEDPDFQKIKIKTFVSAKGPFMATPNDRQETAIEGAWIKTKMKGKDDAFHRPRDPDFDDDPDDTDGDQKIKMKMKMKTDADDDPQPVVQVVCVVVRHYHYFYDFCNRWIKIWMKMKMKGFPDDPPPGAQKIKIKMKIKIATDKDFPSSGTVLCVSLPVLVVQDPDDDDFGIKGQGMKIKIKMWIWGWDADPQRKIKIKIKMWMKMWTQAMATPNHRGRPQQTKIWIKIWMKMKIQHPPRRAFKIWIWIWIATPDMGSDHGYTYTGIYIYGYDYPDPDD

Radius of gyration: 20.73 Å; chains: 1; bounding box: 55×44×61 Å